Protein AF-A0A6P9ENZ4-F1 (afdb_monomer)

Organism: Juglans regia (NCBI:txid51240)

Foldseek 3Di:
DDDPDPDPPPPVVVVVCPVVPDPCPDPPDPVPPPPDPDDDPPPPDPDDPDPDDDDDDDDDDDDDDDDDDDDDDPPPPPVPPDPDVVNVVVVVVVVVLVVLQVLVCVLDVPDDSPDDSVVSVVSVVVVVVVVVVVVVVVVVVVVVVVVVVVVVVVVVVVVVVVVVVVVVVVVVVVVVVVVVVVVVPD

Sequence (186 aa):
MSSQGSGNSRWVVFDDYAFMEDIPVPSLLDPTAFASPTWPPHLSFPASTSLSVENGGSFLNSDCLKEIGSRKRVRYESCSISSSKACREKMRRDRLNDRFLELSSILDPGRHPKMDKAVILGDAVRMVSQLRGEAQKLKESKENLLEKINELKEEKNELRDEKQRLKTEKEKIEVQAKALSSQSGG

Solvent-accessible surface area (backbone atoms only — not comparable to full-atom values): 12276 Å² total; per-residue (Å²): 134,84,82,82,76,80,74,74,74,76,63,61,68,70,68,69,56,74,77,69,80,77,72,83,72,76,84,80,77,67,87,76,82,77,82,65,98,66,82,70,94,66,85,65,74,78,75,81,81,72,82,80,78,89,74,93,71,92,76,79,89,71,87,81,76,84,85,88,85,86,91,86,76,82,77,78,73,75,83,79,83,70,86,43,74,64,58,55,50,49,55,54,51,51,58,52,50,52,50,53,52,54,50,42,47,70,76,38,81,87,61,70,100,78,67,54,69,69,55,51,52,51,51,50,53,51,51,54,52,49,52,52,51,51,53,51,52,52,50,53,52,52,52,53,51,52,51,52,52,49,53,52,52,50,53,53,48,53,51,51,54,50,52,53,51,53,49,54,51,50,54,54,51,52,53,51,51,54,54,54,60,66,68,74,74,118

Secondary structure (DSSP, 8-state):
--------TTSGGGTGGGGGS---------TTSS------TT---PPP----------------------S-------TTS---HHHHHHHHHHHHHHHHHHHHHHH-TTS-S---HHHHHHHHHHHHHHHHHHHHHHHHHHHHHHHHHHHHHHHHHHHHHHHHHHHHHHHHHHHHHHHHHHHS--

pLDDT: mean 71.22, std 25.41, range [32.81, 98.75]

Mean predicted aligned error: 18.92 Å

InterPro domains:
  IPR011598 Myc-type, basic helix-loop-helix (bHLH) domain [PS50888] (80-131)
  IPR011598 Myc-type, basic helix-loop-helix (bHLH) domain [SM00353] (86-137)
  IPR036638 Helix-loop-helix DNA-binding domain superfamily [G3DSA:4.10.280.10] (83-160)
  IPR036638 Helix-loop-helix DNA-binding domain superfamily [SSF47459] (86-158)
  IPR044818 Transcription factor ILR3-like [PTHR46133] (7-182)
  IPR057075 Iron-related transcription factor 3, bHLH domain [PF23177] (82-170)

Radius of gyration: 40.03 Å; Cα contacts (8 Å, |Δi|>4): 19; chains: 1; bounding box: 94×45×121 Å

Structure (mmCIF, N/CA/C/O backbone):
data_AF-A0A6P9ENZ4-F1
#
_entry.id   AF-A0A6P9ENZ4-F1
#
loop_
_atom_site.group_PDB
_atom_site.id
_atom_site.type_symbol
_atom_site.label_atom_id
_atom_site.label_alt_id
_atom_site.label_comp_id
_atom_site.label_asym_id
_atom_site.label_entity_id
_atom_site.label_seq_id
_atom_site.pdbx_PDB_ins_code
_atom_site.Cartn_x
_atom_site.Cartn_y
_atom_site.Cartn_z
_atom_site.occupancy
_atom_site.B_iso_or_equiv
_atom_site.auth_seq_id
_atom_site.auth_comp_id
_atom_site.auth_asym_id
_atom_site.auth_atom_id
_atom_site.pdbx_PDB_model_num
ATOM 1 N N . MET A 1 1 ? -46.993 -20.232 42.731 1.00 35.97 1 MET A N 1
ATOM 2 C CA . MET A 1 1 ? -46.734 -20.796 41.387 1.00 35.97 1 MET A CA 1
ATOM 3 C C . MET A 1 1 ? -45.746 -19.881 40.686 1.00 35.97 1 MET A C 1
ATOM 5 O O . MET A 1 1 ? -45.799 -18.679 40.891 1.00 35.97 1 MET A O 1
ATOM 9 N N . SER A 1 2 ? -44.777 -20.490 40.019 1.00 35.09 2 SER A N 1
ATOM 10 C CA . SER A 1 2 ? -43.412 -20.017 39.779 1.00 35.09 2 SER A CA 1
ATOM 11 C C . SER A 1 2 ? -43.268 -18.749 38.925 1.00 35.09 2 SER A C 1
ATOM 13 O O . SER A 1 2 ? -43.823 -18.674 37.833 1.00 35.09 2 SER A O 1
ATOM 15 N N . SER A 1 3 ? -42.423 -17.812 39.373 1.00 42.81 3 SER A N 1
ATOM 16 C CA . SER A 1 3 ? -41.820 -16.781 38.517 1.00 42.81 3 SER A CA 1
ATOM 17 C C . SER A 1 3 ? -40.708 -17.412 37.682 1.00 42.81 3 SER A C 1
ATOM 19 O O . SER A 1 3 ? -39.669 -17.791 38.220 1.00 42.81 3 SER A O 1
ATOM 21 N N . GLN A 1 4 ? -40.906 -17.520 36.368 1.00 39.44 4 GLN A N 1
ATOM 22 C CA . GLN A 1 4 ? -39.800 -17.758 35.443 1.00 39.44 4 GLN A CA 1
ATOM 23 C C . GLN A 1 4 ? -39.012 -16.457 35.281 1.00 39.44 4 GLN A C 1
ATOM 25 O O . GLN A 1 4 ? -39.419 -15.542 34.568 1.00 39.44 4 GLN A O 1
ATOM 30 N N . GLY A 1 5 ? -37.870 -16.380 35.960 1.00 39.25 5 GLY A N 1
ATOM 31 C CA . GLY A 1 5 ? -36.817 -15.441 35.606 1.00 39.25 5 GLY A CA 1
ATOM 32 C C . GLY A 1 5 ? -36.223 -15.867 34.269 1.00 39.25 5 GLY A C 1
ATOM 33 O O . GLY A 1 5 ? -35.509 -16.864 34.198 1.00 39.25 5 GLY A O 1
ATOM 34 N N . SER A 1 6 ? -36.538 -15.123 33.210 1.00 38.94 6 SER A N 1
ATOM 35 C CA . SER A 1 6 ? -35.855 -15.212 31.920 1.00 38.94 6 SER A CA 1
ATOM 36 C C . SER A 1 6 ? -34.389 -14.821 32.121 1.00 38.94 6 SER A C 1
ATOM 38 O O . SER A 1 6 ? -34.029 -13.644 32.063 1.00 38.94 6 SER A O 1
ATOM 40 N N . GLY A 1 7 ? -33.548 -15.813 32.415 1.00 45.75 7 GLY A N 1
ATOM 41 C CA . GLY A 1 7 ? -32.101 -15.674 32.480 1.00 45.75 7 GLY A CA 1
ATOM 42 C C . GLY A 1 7 ? -31.578 -15.187 31.135 1.00 45.75 7 GLY A C 1
ATOM 43 O O . GLY A 1 7 ? -31.736 -15.845 30.111 1.00 45.75 7 GLY A O 1
ATOM 44 N N . ASN A 1 8 ? -30.994 -13.996 31.145 1.00 42.53 8 ASN A N 1
ATOM 45 C CA . ASN A 1 8 ? -30.453 -13.326 29.978 1.00 42.53 8 ASN A CA 1
ATOM 46 C C . ASN A 1 8 ? -29.200 -14.091 29.497 1.00 42.53 8 ASN A C 1
ATOM 48 O O . ASN A 1 8 ? -28.089 -13.843 29.964 1.00 42.53 8 ASN A O 1
ATOM 52 N N . SER A 1 9 ? -29.390 -15.042 28.578 1.00 51.84 9 SER A N 1
ATOM 53 C CA . SER A 1 9 ? -28.371 -15.951 28.017 1.00 51.84 9 SER A CA 1
ATOM 54 C C . SER A 1 9 ? -27.279 -15.259 27.189 1.00 51.84 9 SER A C 1
ATOM 56 O O . SER A 1 9 ? -26.361 -15.907 26.697 1.00 51.84 9 SER A O 1
ATOM 58 N N . ARG A 1 10 ? -27.338 -13.931 27.054 1.00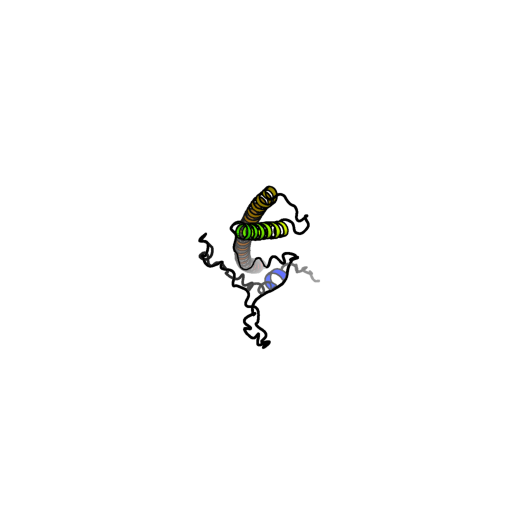 46.56 10 ARG A N 1
ATOM 59 C CA . ARG A 1 10 ? -26.369 -13.130 26.299 1.00 46.56 10 ARG A CA 1
ATOM 60 C C . ARG A 1 10 ? -25.033 -12.932 27.027 1.00 46.56 10 ARG A C 1
ATOM 62 O O . ARG A 1 10 ? -24.028 -12.688 26.372 1.00 46.56 10 ARG A O 1
ATOM 69 N N . TRP A 1 11 ? -25.003 -13.053 28.355 1.00 51.03 11 TRP A N 1
ATOM 70 C CA . TRP A 1 11 ? -23.806 -12.749 29.155 1.00 51.03 11 TRP A CA 1
ATOM 71 C C . TRP A 1 11 ? -22.841 -13.923 29.331 1.00 51.03 11 TRP A C 1
ATOM 73 O O . TRP A 1 11 ? -21.684 -13.700 29.668 1.00 51.03 11 TRP A O 1
ATOM 83 N N . VAL A 1 12 ? -23.288 -15.155 29.076 1.00 51.09 12 VAL A N 1
ATOM 84 C CA . VAL A 1 12 ? -22.457 -16.363 29.244 1.00 51.09 12 VAL A CA 1
ATOM 85 C C . VAL A 1 12 ? -21.376 -16.460 28.159 1.00 51.09 12 VAL A C 1
ATOM 87 O O . VAL A 1 12 ? -20.295 -16.977 28.397 1.00 51.09 12 VAL A O 1
ATOM 90 N N . VAL A 1 13 ? -21.617 -15.845 26.998 1.00 54.03 13 VAL A N 1
ATOM 91 C CA . VAL A 1 13 ? -20.685 -15.835 25.858 1.00 54.03 13 VAL A CA 1
ATOM 92 C C . VAL A 1 13 ? -19.406 -15.029 26.145 1.00 54.03 13 VAL A C 1
ATOM 94 O O . VAL A 1 13 ? -18.392 -15.229 25.484 1.00 54.03 13 VAL A O 1
ATOM 97 N N . PHE A 1 14 ? -19.422 -14.129 27.137 1.00 48.44 14 PHE A N 1
ATOM 98 C CA . PHE A 1 14 ? -18.262 -13.291 27.468 1.00 48.44 14 PHE A CA 1
ATOM 99 C C . PHE A 1 14 ? -17.253 -13.961 28.413 1.00 48.44 14 PHE A C 1
ATOM 101 O O . PHE A 1 14 ? -16.097 -13.538 28.453 1.00 48.44 14 PHE A O 1
ATOM 108 N N . ASP A 1 15 ? -17.666 -14.985 29.167 1.00 50.09 15 ASP A N 1
ATOM 109 C CA . ASP A 1 15 ? -16.772 -15.708 30.082 1.00 50.09 15 ASP A CA 1
ATOM 110 C C . ASP A 1 15 ? -16.100 -16.925 29.414 1.00 50.09 15 ASP A C 1
ATOM 112 O O . ASP A 1 15 ? -15.011 -17.315 29.829 1.00 50.09 15 ASP A O 1
ATOM 116 N N . ASP A 1 16 ? -16.648 -17.436 28.304 1.00 42.97 16 ASP A N 1
ATOM 117 C CA . ASP A 1 16 ? -16.065 -18.561 27.551 1.00 42.97 16 ASP A CA 1
ATOM 118 C C . ASP A 1 16 ? -14.904 -18.157 26.611 1.00 42.97 16 ASP A C 1
ATOM 120 O O . ASP A 1 16 ? -14.240 -19.009 26.022 1.00 42.97 16 ASP A O 1
ATOM 124 N N . TYR A 1 17 ? -14.589 -16.860 26.497 1.00 50.19 17 TYR A N 1
ATOM 125 C CA . TYR A 1 17 ? -13.466 -16.360 25.684 1.00 50.19 17 TYR A CA 1
ATOM 126 C C . TYR A 1 17 ? -12.100 -16.399 26.398 1.00 50.19 17 TYR A C 1
ATOM 128 O O . TYR A 1 17 ? -11.130 -15.824 25.906 1.00 50.19 17 TYR A O 1
ATOM 136 N N . ALA A 1 18 ? -11.988 -17.114 27.522 1.00 53.25 18 ALA A N 1
ATOM 137 C CA . ALA A 1 18 ? -10.709 -17.407 28.180 1.00 53.25 18 ALA A CA 1
ATOM 138 C C . ALA A 1 18 ? -9.754 -18.257 27.310 1.00 53.25 18 ALA A C 1
ATOM 140 O O . ALA A 1 18 ? -8.572 -18.371 27.613 1.00 53.25 18 ALA A O 1
ATOM 141 N N . PHE A 1 19 ? -10.248 -18.841 26.212 1.00 47.16 19 PHE A N 1
ATOM 142 C CA . PHE A 1 19 ? -9.458 -19.645 25.274 1.00 47.16 19 PHE A CA 1
ATOM 143 C C . PHE A 1 19 ? -8.679 -18.818 24.229 1.00 47.16 19 PHE A C 1
ATOM 145 O O . PHE A 1 19 ? -7.801 -19.345 23.557 1.00 47.16 19 PHE A O 1
ATOM 152 N N . MET A 1 20 ? -8.963 -17.520 24.083 1.00 46.25 20 MET A N 1
ATOM 153 C CA . MET A 1 20 ? -8.309 -16.656 23.082 1.00 46.25 20 MET A CA 1
ATOM 154 C C . MET A 1 20 ? -7.214 -15.771 23.697 1.00 46.25 20 MET A C 1
ATOM 156 O O . MET A 1 20 ? -6.923 -14.690 23.190 1.00 46.25 20 MET A O 1
ATOM 160 N N . GLU A 1 21 ? -6.619 -16.216 24.806 1.00 51.91 21 GLU A N 1
ATOM 161 C CA . GLU A 1 21 ? -5.472 -15.554 25.445 1.00 51.91 21 GLU A CA 1
ATOM 162 C C . GLU A 1 21 ? -4.143 -15.824 24.701 1.00 51.91 21 GLU A C 1
ATOM 164 O O . GLU A 1 21 ? -3.185 -15.090 24.913 1.00 51.91 21 GLU A O 1
ATOM 169 N N . ASP A 1 22 ? -4.096 -16.759 23.741 1.00 48.97 22 ASP A N 1
ATOM 170 C CA . ASP A 1 22 ? -2.873 -17.114 23.000 1.00 48.97 22 ASP A CA 1
ATOM 171 C C . ASP A 1 22 ? -3.011 -16.932 21.478 1.00 48.97 22 ASP A C 1
ATOM 173 O O . ASP A 1 22 ? -2.920 -17.880 20.697 1.00 48.97 22 ASP A O 1
ATOM 177 N N . ILE A 1 23 ? -3.183 -15.691 21.013 1.00 40.09 23 ILE A N 1
ATOM 178 C CA . ILE A 1 23 ? -2.735 -15.350 19.654 1.00 40.09 23 ILE A CA 1
ATOM 179 C C . ILE A 1 23 ? -1.321 -14.787 19.796 1.00 40.09 23 ILE A C 1
ATOM 181 O O . ILE A 1 23 ? -1.180 -13.599 20.106 1.00 40.09 23 ILE A O 1
ATOM 185 N N . PRO A 1 24 ? -0.260 -15.590 19.581 1.00 41.06 24 PRO A N 1
ATOM 186 C CA . PRO A 1 24 ? 1.080 -15.047 19.498 1.00 41.06 24 PRO A CA 1
ATOM 187 C C . PRO A 1 24 ? 1.120 -14.175 18.246 1.00 41.06 24 PRO A C 1
ATOM 189 O O . PRO A 1 24 ? 1.192 -14.677 17.127 1.00 41.06 24 PRO A O 1
ATOM 192 N N . VAL A 1 25 ? 1.034 -12.857 18.419 1.00 46.03 25 VAL A N 1
ATOM 193 C CA . VAL A 1 25 ? 1.429 -11.911 17.377 1.00 46.03 25 VAL A CA 1
ATOM 194 C C . VAL A 1 25 ? 2.953 -11.986 17.350 1.00 46.03 25 VAL A C 1
ATOM 196 O O . VAL A 1 25 ? 3.575 -11.560 18.324 1.00 46.03 25 VAL A O 1
ATOM 199 N N . PRO A 1 26 ? 3.583 -12.569 16.312 1.00 39.59 26 PRO A N 1
ATOM 200 C CA . PRO A 1 26 ? 5.026 -12.724 16.306 1.00 39.59 26 PRO A CA 1
ATOM 201 C C . PRO A 1 26 ? 5.674 -11.346 16.415 1.00 39.59 26 PRO A C 1
ATOM 203 O O . PRO A 1 26 ? 5.443 -10.470 15.576 1.00 39.59 26 PRO A O 1
ATOM 206 N N . SER A 1 27 ? 6.483 -11.163 17.457 1.00 45.72 27 SER A N 1
ATOM 207 C CA . SER A 1 27 ? 7.415 -10.050 17.601 1.00 45.72 27 SER A CA 1
ATOM 208 C C . SER A 1 27 ? 8.414 -10.078 16.442 1.00 45.72 27 SER A C 1
ATOM 210 O O . SER A 1 27 ? 9.499 -10.630 16.559 1.00 45.72 27 SER A O 1
ATOM 212 N N . LEU A 1 28 ? 8.050 -9.487 15.303 1.00 42.50 28 LEU A N 1
ATOM 213 C CA . LEU A 1 28 ? 8.976 -9.165 14.208 1.00 42.50 28 LEU A CA 1
ATOM 214 C C . LEU A 1 28 ? 9.495 -7.722 14.313 1.00 42.50 28 LEU A C 1
ATOM 216 O O . LEU A 1 28 ? 9.858 -7.104 13.317 1.00 42.50 28 LEU A O 1
ATOM 220 N N . LEU A 1 29 ? 9.522 -7.177 15.529 1.00 49.12 29 LEU A N 1
ATOM 221 C CA . LEU A 1 29 ? 10.193 -5.924 15.840 1.00 49.12 29 LEU A CA 1
ATOM 222 C C . LEU A 1 29 ? 11.584 -6.247 16.396 1.00 49.12 29 LEU A C 1
ATOM 224 O O . LEU A 1 29 ? 11.779 -6.273 17.606 1.00 49.12 29 LEU A O 1
ATOM 228 N N . ASP A 1 30 ? 12.546 -6.474 15.502 1.00 39.19 30 ASP A N 1
ATOM 229 C CA . ASP A 1 30 ? 13.887 -5.934 15.728 1.00 39.19 30 ASP A CA 1
ATOM 230 C C . ASP A 1 30 ? 13.943 -4.572 15.006 1.00 39.19 30 ASP A C 1
ATOM 232 O O . ASP A 1 30 ? 13.968 -4.530 13.769 1.00 39.19 30 ASP A O 1
ATOM 236 N N . PRO A 1 31 ? 13.908 -3.442 15.735 1.00 44.31 31 PRO A N 1
ATOM 237 C CA . PRO A 1 31 ? 13.952 -2.098 15.156 1.00 44.31 31 PRO A CA 1
ATOM 238 C C . PRO A 1 31 ? 15.277 -1.760 14.453 1.00 44.31 31 PRO A C 1
ATOM 240 O O . PRO A 1 31 ? 15.391 -0.693 13.850 1.00 44.31 31 PRO A O 1
ATOM 243 N N . THR A 1 32 ? 16.278 -2.643 14.503 1.00 45.22 32 THR A N 1
ATOM 244 C CA . THR A 1 32 ? 17.637 -2.358 14.022 1.00 45.22 32 THR A CA 1
ATOM 245 C C . THR A 1 32 ? 17.883 -2.772 12.563 1.00 45.22 32 THR A C 1
ATOM 247 O O . THR A 1 32 ? 18.894 -2.391 11.978 1.00 45.22 32 THR A O 1
ATOM 250 N N . ALA A 1 33 ? 16.957 -3.495 11.921 1.00 43.81 33 ALA A N 1
ATOM 251 C CA . ALA A 1 33 ? 17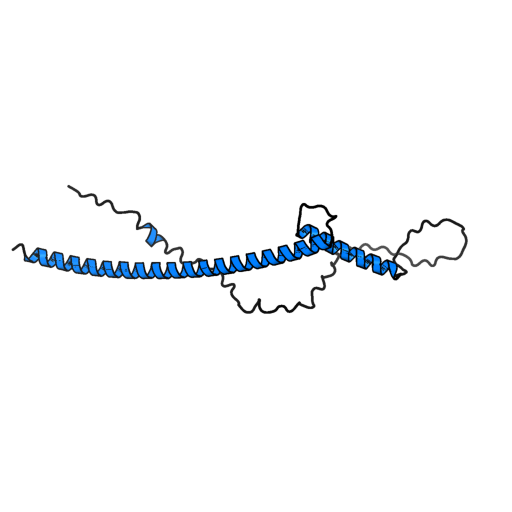.193 -4.083 10.595 1.00 43.81 33 ALA A CA 1
ATOM 252 C C . ALA A 1 33 ? 16.902 -3.164 9.386 1.00 43.81 33 ALA A C 1
ATOM 254 O O . ALA A 1 33 ? 17.272 -3.509 8.265 1.00 43.81 33 ALA A O 1
ATOM 255 N N . PHE A 1 34 ? 16.257 -2.004 9.570 1.00 47.75 34 PHE A N 1
ATOM 256 C CA . PHE A 1 34 ? 15.830 -1.144 8.446 1.00 47.75 34 PHE A CA 1
ATOM 257 C C . PHE A 1 34 ? 16.493 0.236 8.378 1.00 47.75 34 PHE A C 1
ATOM 259 O O . PHE A 1 34 ? 16.266 0.986 7.427 1.00 47.75 34 PHE A O 1
ATOM 266 N N . ALA A 1 35 ? 17.365 0.569 9.327 1.00 45.50 35 ALA A N 1
ATOM 267 C CA . ALA A 1 35 ? 18.112 1.821 9.309 1.00 45.50 35 ALA A CA 1
ATOM 268 C C . ALA A 1 35 ? 19.467 1.652 8.602 1.00 45.50 35 ALA A C 1
ATOM 270 O O . ALA A 1 35 ? 20.516 1.711 9.234 1.00 45.50 35 ALA A O 1
ATOM 271 N N . SER A 1 36 ? 19.459 1.436 7.282 1.00 40.62 36 SER A N 1
ATOM 272 C CA . SER A 1 36 ? 20.625 1.695 6.418 1.00 40.62 36 SER A CA 1
ATOM 273 C C . SER A 1 36 ? 20.236 1.742 4.937 1.00 40.62 36 SER A C 1
ATOM 275 O O . SER A 1 36 ? 20.013 0.696 4.330 1.00 40.62 36 SER A O 1
ATOM 277 N N . PRO A 1 37 ? 20.237 2.918 4.287 1.00 49.59 37 PRO A N 1
ATOM 278 C CA . PRO A 1 37 ? 20.317 3.005 2.837 1.00 49.59 37 PRO A CA 1
ATOM 279 C C . PRO A 1 37 ? 21.786 2.883 2.400 1.00 49.59 37 PRO A C 1
ATOM 281 O O . PRO A 1 37 ? 22.331 3.779 1.762 1.00 49.59 37 PRO A O 1
ATOM 284 N N . THR A 1 38 ? 22.444 1.774 2.743 1.00 47.69 38 THR A N 1
ATOM 285 C CA . THR A 1 38 ? 23.767 1.448 2.197 1.00 47.69 38 THR A CA 1
ATOM 286 C C . THR A 1 38 ? 23.559 0.374 1.151 1.00 47.69 38 THR A C 1
ATOM 288 O O . THR A 1 38 ? 23.223 -0.764 1.469 1.00 47.69 38 THR A O 1
ATOM 291 N N . TRP A 1 39 ? 23.701 0.750 -0.117 1.00 43.91 39 TRP A N 1
ATOM 292 C CA . TRP A 1 39 ? 23.628 -0.199 -1.221 1.00 43.91 39 TRP A CA 1
ATOM 293 C C . TRP A 1 39 ? 24.702 -1.279 -1.014 1.00 43.91 39 TRP A C 1
ATOM 295 O O . TRP A 1 39 ? 25.882 -0.933 -0.911 1.00 43.91 39 TRP A O 1
ATOM 305 N N . PRO A 1 40 ? 24.342 -2.572 -0.935 1.00 41.78 40 PRO A N 1
ATOM 306 C CA . PRO A 1 40 ? 25.336 -3.620 -0.787 1.00 41.78 40 PRO A CA 1
ATOM 307 C C . PRO A 1 40 ? 26.168 -3.723 -2.077 1.00 41.78 40 PRO A C 1
ATOM 309 O O . PRO A 1 40 ? 25.590 -3.830 -3.162 1.00 41.78 40 PRO A O 1
ATOM 312 N N . PRO A 1 41 ? 27.510 -3.777 -2.012 1.00 41.44 41 PRO A N 1
ATOM 313 C CA . PRO A 1 41 ? 28.353 -3.941 -3.198 1.00 41.44 41 PRO A CA 1
ATOM 314 C C . PRO A 1 41 ? 28.315 -5.366 -3.793 1.00 41.44 41 PRO A C 1
ATOM 316 O O . PRO A 1 41 ? 29.171 -5.704 -4.603 1.00 41.44 41 PRO A O 1
ATOM 319 N N . HIS A 1 42 ? 27.340 -6.215 -3.432 1.00 51.06 42 HIS A N 1
ATOM 320 C CA . HIS A 1 42 ? 27.310 -7.629 -3.830 1.00 51.06 42 HIS A CA 1
ATOM 321 C C . HIS A 1 42 ? 26.123 -8.058 -4.706 1.00 51.06 42 HIS A C 1
ATOM 323 O O . HIS A 1 42 ? 25.966 -9.251 -4.940 1.00 51.06 42 HIS A O 1
ATOM 329 N N . LEU A 1 43 ? 25.359 -7.143 -5.318 1.00 40.28 43 LEU A N 1
ATOM 330 C CA . LEU A 1 43 ? 24.479 -7.511 -6.448 1.00 40.28 43 LEU A CA 1
ATOM 331 C C . LEU A 1 43 ? 25.277 -7.862 -7.730 1.00 40.28 43 LEU A C 1
ATOM 333 O O . LEU A 1 43 ? 24.894 -7.504 -8.844 1.00 40.28 43 LEU A O 1
ATOM 337 N N . SER A 1 44 ? 26.384 -8.599 -7.594 1.00 42.00 44 SER A N 1
ATOM 338 C CA . SER A 1 44 ? 26.805 -9.518 -8.644 1.00 42.00 44 SER A CA 1
ATOM 339 C C . SER A 1 44 ? 25.801 -10.658 -8.650 1.00 42.00 44 SER A C 1
ATOM 341 O O . SER A 1 44 ? 25.824 -11.533 -7.789 1.00 42.00 44 SER A O 1
ATOM 343 N N . PHE A 1 45 ? 24.894 -10.616 -9.620 1.00 42.28 45 PHE A N 1
ATOM 344 C CA . PHE A 1 45 ? 24.085 -11.764 -10.001 1.00 42.28 45 PHE A CA 1
ATOM 345 C C . PHE A 1 45 ? 24.992 -13.005 -10.088 1.00 42.28 45 PHE A C 1
ATOM 347 O O . PHE A 1 45 ? 26.016 -12.932 -10.778 1.00 42.28 45 PHE A O 1
ATOM 354 N N . PRO A 1 46 ? 24.669 -14.128 -9.418 1.00 40.91 46 PRO A N 1
ATOM 355 C CA . PRO A 1 46 ? 25.401 -15.360 -9.649 1.00 40.91 46 PRO A CA 1
ATOM 356 C C . PRO A 1 46 ? 25.217 -15.724 -11.122 1.00 40.91 46 PRO A C 1
ATOM 358 O O . PRO A 1 46 ? 24.091 -15.853 -11.608 1.00 40.91 46 PRO A O 1
ATOM 361 N N . ALA A 1 47 ? 26.330 -15.834 -11.850 1.00 42.25 47 ALA A N 1
ATOM 362 C CA . ALA A 1 47 ? 26.328 -16.455 -13.162 1.00 42.25 47 ALA A CA 1
ATOM 363 C C . ALA A 1 47 ? 25.678 -17.831 -13.004 1.00 42.25 47 ALA A C 1
ATOM 365 O O . ALA A 1 47 ? 26.097 -18.614 -12.151 1.00 42.25 47 ALA A O 1
ATOM 366 N N . SER A 1 48 ? 24.620 -18.089 -13.771 1.00 39.25 48 SER A N 1
ATOM 367 C CA . SER A 1 48 ? 23.928 -19.369 -13.760 1.00 39.25 48 SER A CA 1
ATOM 368 C C . SER A 1 48 ? 24.945 -20.491 -13.935 1.00 39.25 48 SER A C 1
ATOM 370 O O . SER A 1 48 ? 25.598 -20.592 -14.973 1.00 39.25 48 SER A O 1
ATOM 372 N N . THR A 1 49 ? 25.069 -21.337 -12.917 1.00 38.44 49 THR A N 1
ATOM 373 C CA . THR A 1 49 ? 25.740 -22.625 -13.022 1.00 38.44 49 THR A CA 1
ATOM 374 C C . THR A 1 49 ? 24.890 -23.483 -13.951 1.00 38.44 49 THR A C 1
ATOM 376 O O . THR A 1 49 ? 23.913 -24.098 -13.528 1.00 38.44 49 THR A O 1
ATOM 379 N N . SER A 1 50 ? 25.199 -23.481 -15.247 1.00 41.91 50 SER A N 1
ATOM 380 C CA . SER A 1 50 ? 24.648 -24.481 -16.153 1.00 41.91 50 SER A CA 1
ATOM 381 C C . SER A 1 50 ? 25.287 -25.819 -15.804 1.00 41.91 50 SER A C 1
ATOM 383 O O . SER A 1 50 ? 26.503 -25.977 -15.917 1.00 41.91 50 SER A O 1
ATOM 385 N N . LEU A 1 51 ? 24.456 -26.757 -15.360 1.00 32.88 51 LEU A N 1
ATOM 386 C CA . LEU A 1 51 ? 24.786 -28.160 -15.166 1.00 32.88 51 LEU A CA 1
ATOM 387 C C . LEU A 1 51 ? 25.464 -28.687 -16.444 1.00 32.88 51 LEU A C 1
ATOM 389 O O . LEU A 1 51 ? 24.830 -28.811 -17.491 1.00 32.88 51 LEU A O 1
ATOM 393 N N . SER A 1 52 ? 26.771 -28.926 -16.370 1.00 39.56 52 SER A N 1
ATOM 394 C CA . SER A 1 52 ? 27.546 -29.524 -17.451 1.00 39.56 52 SER A CA 1
ATOM 395 C C . SER A 1 52 ? 27.248 -31.019 -17.468 1.00 39.56 52 SER A C 1
ATOM 397 O O . SER A 1 52 ? 27.793 -31.770 -16.665 1.00 39.56 52 SER A O 1
ATOM 399 N N . VAL A 1 53 ? 26.357 -31.442 -18.366 1.00 45.16 53 VAL A N 1
ATOM 400 C CA . VAL A 1 53 ? 26.289 -32.838 -18.806 1.00 45.16 53 VAL A CA 1
ATOM 401 C C . VAL A 1 53 ? 27.539 -33.116 -19.629 1.00 45.16 53 VAL A C 1
ATOM 403 O O . VAL A 1 53 ? 27.827 -32.438 -20.615 1.00 45.16 53 VAL A O 1
ATOM 406 N N . GLU A 1 54 ? 28.290 -34.110 -19.183 1.00 47.03 54 GLU A N 1
ATOM 407 C CA . GLU A 1 54 ? 29.482 -34.611 -19.842 1.00 47.03 54 GLU A CA 1
ATOM 408 C C . GLU A 1 54 ? 29.079 -35.275 -21.160 1.00 47.03 54 GLU A C 1
ATOM 410 O O . GLU A 1 54 ? 28.407 -36.304 -21.174 1.00 47.03 54 GLU A O 1
ATOM 415 N N . ASN A 1 55 ? 29.481 -34.685 -22.284 1.00 41.06 55 ASN A N 1
ATOM 416 C CA . ASN A 1 55 ? 29.460 -35.371 -23.566 1.00 41.06 55 ASN A CA 1
ATOM 417 C C . ASN A 1 55 ? 30.825 -35.200 -24.231 1.00 41.06 55 ASN A C 1
ATOM 419 O O . ASN A 1 55 ? 31.130 -34.164 -24.823 1.00 41.06 55 ASN A O 1
ATOM 423 N N . GLY A 1 56 ? 31.654 -36.232 -24.073 1.00 48.28 56 GLY A N 1
ATOM 424 C CA . GLY A 1 56 ? 32.969 -36.337 -24.682 1.00 48.28 56 GLY A CA 1
ATOM 425 C C . GLY A 1 56 ? 32.885 -36.258 -26.204 1.00 48.28 56 GLY A C 1
ATOM 426 O O . GLY A 1 56 ? 32.163 -37.011 -26.850 1.00 48.28 56 GLY A O 1
ATOM 427 N N . GLY A 1 57 ? 33.659 -35.341 -26.771 1.00 34.91 57 GLY A N 1
ATOM 428 C CA . GLY A 1 57 ? 33.827 -35.181 -28.206 1.00 34.91 57 GLY A CA 1
ATOM 429 C C . GLY A 1 57 ? 35.172 -34.530 -28.473 1.00 34.91 57 GLY A C 1
ATOM 430 O O . GLY A 1 57 ? 35.277 -33.311 -28.520 1.00 34.91 57 GLY A O 1
ATOM 431 N N . SER A 1 58 ? 36.204 -35.364 -28.593 1.00 48.38 58 SER A N 1
ATOM 432 C CA . SER A 1 58 ? 37.523 -34.999 -29.113 1.00 48.38 58 SER A CA 1
ATOM 433 C C . SER A 1 58 ? 37.368 -34.207 -30.416 1.00 48.38 58 SER A C 1
ATOM 435 O O . SER A 1 58 ? 36.892 -34.754 -31.410 1.00 48.38 58 SER A O 1
ATOM 437 N N . PHE A 1 59 ? 37.763 -32.932 -30.421 1.00 35.47 59 PHE A N 1
ATOM 438 C CA . PHE A 1 59 ? 37.939 -32.176 -31.658 1.00 35.47 59 PHE A CA 1
ATOM 439 C C . PHE A 1 59 ? 39.424 -31.901 -31.853 1.00 35.47 59 PHE A C 1
ATOM 441 O O . PHE A 1 59 ? 40.019 -31.002 -31.262 1.00 35.47 59 PHE A O 1
ATOM 448 N N . LEU A 1 60 ? 39.999 -32.790 -32.658 1.00 42.50 60 LEU A N 1
ATOM 449 C CA . LEU A 1 60 ? 41.345 -32.766 -33.197 1.00 42.50 60 LEU A CA 1
ATOM 450 C C . LEU A 1 60 ? 41.713 -31.352 -33.667 1.00 42.50 60 LEU A C 1
ATOM 452 O O . LEU A 1 60 ? 41.040 -30.767 -34.516 1.00 42.50 60 LEU A O 1
ATOM 456 N N . ASN A 1 61 ? 42.818 -30.836 -33.139 1.00 42.94 61 ASN A N 1
ATOM 457 C CA . ASN A 1 61 ? 43.516 -29.698 -33.712 1.00 42.94 61 ASN A CA 1
ATOM 458 C C . ASN A 1 61 ? 44.066 -30.152 -35.075 1.00 42.94 61 ASN A C 1
ATOM 460 O O . ASN A 1 61 ? 44.943 -31.013 -35.127 1.00 42.94 61 ASN A O 1
ATOM 464 N N . SER A 1 62 ? 43.490 -29.659 -36.171 1.00 39.06 62 SER A N 1
ATOM 465 C CA . SER A 1 62 ? 43.975 -29.939 -37.521 1.00 39.06 62 SER A CA 1
ATOM 466 C C . SER A 1 62 ? 44.375 -28.626 -38.173 1.00 39.06 62 SER A C 1
ATOM 468 O O . SER A 1 62 ? 43.534 -27.811 -38.556 1.00 39.06 62 SER A O 1
ATOM 470 N N . ASP A 1 63 ? 45.689 -28.439 -38.259 1.00 42.69 63 ASP A N 1
ATOM 471 C CA . ASP A 1 63 ? 46.341 -27.402 -39.041 1.00 42.69 63 ASP A CA 1
ATOM 472 C C . ASP A 1 63 ? 45.866 -27.486 -40.498 1.00 42.69 63 ASP A C 1
ATOM 474 O O . ASP A 1 63 ? 46.150 -28.449 -41.215 1.00 42.69 63 ASP A O 1
ATOM 478 N N . CYS A 1 64 ? 45.109 -26.480 -40.944 1.00 34.50 64 CYS A N 1
ATOM 479 C CA . CYS A 1 64 ? 44.633 -26.423 -42.320 1.00 34.50 64 CYS A CA 1
ATOM 480 C C . CYS A 1 64 ? 45.726 -25.852 -43.228 1.00 34.50 64 CYS A C 1
ATOM 482 O O . CYS A 1 64 ? 46.085 -24.673 -43.175 1.00 34.50 64 CYS A O 1
ATOM 484 N N . LEU A 1 65 ? 46.243 -26.761 -44.049 1.00 37.88 65 LEU A N 1
ATOM 485 C CA . LEU A 1 65 ? 47.182 -26.569 -45.138 1.00 37.88 65 LEU A CA 1
ATOM 486 C C . LEU A 1 65 ? 46.684 -25.528 -46.164 1.00 37.88 65 LEU A C 1
ATOM 488 O O . LEU A 1 65 ? 45.493 -25.349 -46.397 1.00 37.88 65 LEU A O 1
ATOM 492 N N . LYS A 1 66 ? 47.657 -24.867 -46.790 1.00 42.81 66 LYS A N 1
ATOM 493 C CA . LYS A 1 66 ? 47.551 -23.824 -47.818 1.00 42.81 66 LYS A CA 1
ATOM 494 C C . LYS A 1 66 ? 46.541 -24.069 -48.962 1.00 42.81 66 LYS A C 1
ATOM 496 O O . LYS A 1 66 ? 46.500 -25.146 -49.541 1.00 42.81 66 LYS A O 1
ATOM 501 N N . GLU A 1 67 ? 46.006 -22.923 -49.405 1.00 39.81 67 GLU A N 1
ATOM 502 C CA . GLU A 1 67 ? 45.827 -22.454 -50.798 1.00 39.81 67 GLU A CA 1
ATOM 503 C C . GLU A 1 67 ? 44.631 -22.899 -51.670 1.00 39.81 67 GLU A C 1
ATOM 505 O O . GLU A 1 67 ? 44.191 -24.041 -51.669 1.00 39.81 67 GLU A O 1
ATOM 510 N N . ILE A 1 68 ? 44.230 -21.926 -52.510 1.00 36.00 68 ILE A N 1
ATOM 511 C CA . ILE A 1 68 ? 43.315 -21.938 -53.668 1.00 36.00 68 ILE A CA 1
ATOM 512 C C . ILE A 1 68 ? 41.807 -21.752 -53.396 1.00 36.00 68 ILE A C 1
ATOM 514 O O . ILE A 1 68 ? 41.124 -22.618 -52.859 1.00 36.00 68 ILE A O 1
ATOM 518 N N . GLY A 1 69 ? 41.240 -20.657 -53.935 1.00 32.81 69 GLY A N 1
ATOM 519 C CA . GLY A 1 69 ? 39.837 -20.657 -54.386 1.00 32.81 69 GLY A CA 1
ATOM 520 C C . GLY A 1 69 ? 39.054 -19.345 -54.260 1.00 32.81 69 GLY A C 1
ATOM 521 O O . GLY A 1 69 ? 38.617 -18.947 -53.186 1.00 32.81 69 GLY A O 1
ATOM 522 N N . SER A 1 70 ? 38.810 -18.704 -55.399 1.00 43.50 70 SER A N 1
ATOM 523 C CA . SER A 1 70 ? 38.052 -17.462 -55.601 1.00 43.50 70 SER A CA 1
ATOM 524 C C . SER A 1 70 ? 36.573 -17.457 -55.147 1.00 43.50 70 SER A C 1
ATOM 526 O O . SER A 1 70 ? 35.831 -18.400 -55.376 1.00 43.50 70 SER A O 1
ATOM 528 N N . ARG A 1 71 ? 36.139 -16.275 -54.665 1.00 48.38 71 ARG A N 1
ATOM 529 C CA . ARG A 1 71 ? 34.797 -15.633 -54.760 1.00 48.38 71 ARG A CA 1
ATOM 530 C C . ARG A 1 71 ? 33.536 -16.403 -54.313 1.00 48.38 71 ARG A C 1
ATOM 532 O O . ARG A 1 71 ? 32.850 -17.011 -55.122 1.00 48.38 71 ARG A O 1
ATOM 539 N N . LYS A 1 72 ? 33.119 -16.126 -53.071 1.00 47.91 72 LYS A N 1
ATOM 540 C CA . LYS A 1 72 ? 31.778 -15.676 -52.598 1.00 47.91 72 LYS A CA 1
ATOM 541 C C . LYS A 1 72 ? 31.675 -16.080 -51.129 1.00 47.91 72 LYS A C 1
ATOM 543 O O . LYS A 1 72 ? 31.465 -17.247 -50.828 1.00 47.91 72 LYS A O 1
ATOM 548 N N . ARG A 1 73 ? 31.811 -15.131 -50.202 1.00 45.75 73 ARG A N 1
ATOM 549 C CA . ARG A 1 73 ? 31.487 -15.384 -48.794 1.00 45.75 73 ARG A CA 1
ATOM 550 C C . ARG A 1 73 ? 30.358 -14.458 -48.374 1.00 45.75 73 ARG A C 1
ATOM 552 O O . ARG A 1 73 ? 30.564 -13.271 -48.139 1.00 45.75 73 ARG A O 1
ATOM 559 N N . VAL A 1 74 ? 29.161 -15.043 -48.306 1.00 48.41 74 VAL A N 1
ATOM 560 C CA . VAL A 1 74 ? 28.157 -14.692 -47.301 1.00 48.41 74 VAL A CA 1
ATOM 561 C C . VAL A 1 74 ? 28.921 -14.552 -45.988 1.00 48.41 74 VAL A C 1
ATOM 563 O O . VAL A 1 74 ? 29.516 -15.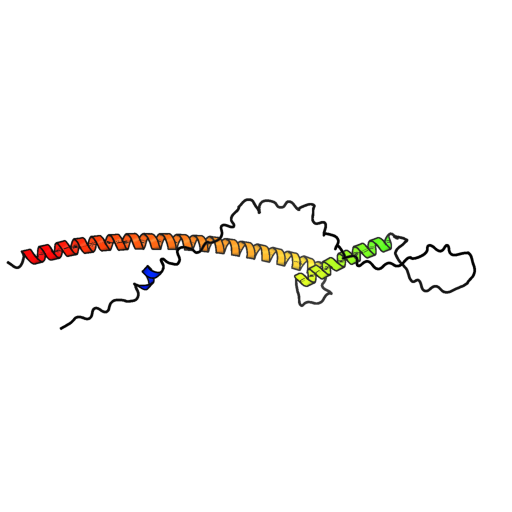520 -45.510 1.00 48.41 74 VAL A O 1
ATOM 566 N N . ARG A 1 75 ? 29.000 -13.329 -45.459 1.00 45.94 75 ARG A N 1
ATOM 567 C CA . ARG A 1 75 ? 29.492 -13.101 -44.103 1.00 45.94 75 ARG A CA 1
ATOM 568 C C . ARG A 1 75 ? 28.493 -13.763 -43.158 1.00 45.94 75 ARG A C 1
ATOM 570 O O . ARG A 1 75 ? 27.516 -13.143 -42.754 1.00 45.94 75 ARG A O 1
ATOM 577 N N . TYR A 1 76 ? 28.752 -15.010 -42.784 1.00 47.88 76 TYR A N 1
ATOM 578 C CA . TYR A 1 76 ? 28.494 -15.402 -41.408 1.00 47.88 76 TYR A CA 1
ATOM 579 C C . TYR A 1 76 ? 29.477 -14.587 -40.577 1.00 47.88 76 TYR A C 1
ATOM 581 O O . TYR A 1 76 ? 30.626 -14.981 -40.384 1.00 47.88 76 TYR A O 1
ATOM 589 N N . GLU A 1 77 ? 29.057 -13.383 -40.189 1.00 45.66 77 GLU A N 1
ATOM 590 C CA . GLU A 1 77 ? 29.796 -12.564 -39.241 1.00 45.66 77 GLU A CA 1
ATOM 591 C C . GLU A 1 77 ? 29.682 -13.266 -37.883 1.00 45.66 77 GLU A C 1
ATOM 593 O O . GLU A 1 77 ? 28.838 -12.951 -37.046 1.00 45.66 77 GLU A O 1
ATOM 598 N N . SER A 1 78 ? 30.518 -14.285 -37.691 1.00 53.06 78 SER A N 1
ATOM 599 C CA . SER A 1 78 ? 30.947 -14.741 -36.379 1.00 53.06 78 SER A CA 1
ATOM 600 C C . SER A 1 78 ? 31.615 -13.533 -35.720 1.00 53.06 78 SER A C 1
ATOM 602 O O . SER A 1 78 ? 32.804 -13.257 -35.860 1.00 53.06 78 SER A O 1
ATOM 604 N N . CYS A 1 79 ? 30.790 -12.735 -35.049 1.00 53.12 79 CYS A N 1
ATOM 605 C CA . CYS A 1 79 ? 31.181 -11.524 -34.346 1.00 53.12 79 CYS A CA 1
ATOM 606 C C . CYS A 1 79 ? 31.820 -11.887 -32.993 1.00 53.12 79 CYS A C 1
ATOM 608 O O . CYS A 1 79 ? 31.449 -11.344 -31.957 1.00 53.12 79 CYS A O 1
ATOM 610 N N . SER A 1 80 ? 32.739 -12.856 -32.981 1.00 58.31 80 SER A N 1
ATOM 611 C CA . SER A 1 80 ? 33.360 -13.366 -31.753 1.00 58.31 80 SER A CA 1
ATOM 612 C C . SER A 1 80 ? 34.852 -13.058 -31.628 1.00 58.31 80 SER A C 1
ATOM 614 O O . SER A 1 80 ? 35.398 -13.281 -30.555 1.00 58.31 80 SER A O 1
ATOM 616 N N . ILE A 1 81 ? 35.525 -12.511 -32.655 1.00 54.88 81 ILE A N 1
ATOM 617 C CA . ILE A 1 81 ? 37.003 -12.375 -32.624 1.00 54.88 81 ILE A CA 1
ATOM 618 C C . ILE A 1 81 ? 37.526 -10.940 -32.839 1.00 54.88 81 ILE A C 1
ATOM 620 O O . ILE A 1 81 ? 38.675 -10.651 -32.524 1.00 54.88 81 ILE A O 1
ATOM 624 N N . SER A 1 82 ? 36.702 -9.970 -33.244 1.00 60.09 82 SER A N 1
ATOM 625 C CA . SER A 1 82 ? 37.130 -8.562 -33.300 1.00 60.09 82 SER A CA 1
ATOM 626 C C . SER A 1 82 ? 36.106 -7.676 -32.617 1.00 60.09 82 SER A C 1
ATOM 628 O O . SER A 1 82 ? 35.061 -7.336 -33.173 1.00 60.09 82 SER A O 1
ATOM 630 N N . SER A 1 83 ? 36.389 -7.318 -31.364 1.00 66.88 83 SER A N 1
ATOM 631 C CA . SER A 1 83 ? 35.572 -6.380 -30.602 1.00 66.88 83 SER A CA 1
ATOM 632 C C . SER A 1 83 ? 35.786 -4.970 -31.158 1.00 66.88 83 SER A C 1
ATOM 634 O O . SER A 1 83 ? 36.512 -4.130 -30.622 1.00 66.88 83 SER A O 1
ATOM 636 N N . SER A 1 84 ? 35.150 -4.694 -32.292 1.00 87.38 84 SER A N 1
ATOM 637 C CA . SER A 1 84 ? 35.029 -3.334 -32.785 1.00 87.38 84 SER A CA 1
ATOM 638 C C . SER A 1 84 ? 34.305 -2.502 -31.724 1.00 87.38 84 SER A C 1
ATOM 640 O O . SER A 1 84 ? 33.415 -2.981 -31.010 1.00 87.38 84 SER A O 1
ATOM 642 N N . LYS A 1 85 ? 34.685 -1.228 -31.600 1.00 94.06 85 LYS A N 1
ATOM 643 C CA . LYS A 1 85 ? 34.015 -0.283 -30.693 1.00 94.06 85 LYS A CA 1
ATOM 644 C C . LYS A 1 85 ? 32.493 -0.277 -30.915 1.00 94.06 85 LYS A C 1
ATOM 646 O O . LYS A 1 85 ? 31.738 -0.194 -29.953 1.00 94.06 85 LYS A O 1
ATOM 651 N N . ALA A 1 86 ? 32.064 -0.447 -32.166 1.00 94.50 86 ALA A N 1
ATOM 652 C CA . ALA A 1 86 ? 30.663 -0.551 -32.553 1.00 94.50 86 ALA A CA 1
ATOM 653 C C . ALA A 1 86 ? 29.967 -1.809 -31.997 1.00 94.50 86 ALA A C 1
ATOM 655 O O . ALA A 1 86 ? 28.869 -1.692 -31.460 1.00 94.50 86 ALA A O 1
ATOM 656 N N . CYS A 1 87 ? 30.597 -2.989 -32.068 1.00 94.38 87 CYS A N 1
ATOM 657 C CA . CYS A 1 87 ? 30.017 -4.230 -31.537 1.00 94.38 87 CYS A CA 1
ATOM 658 C C . CYS A 1 87 ? 29.807 -4.151 -30.016 1.00 94.38 87 CYS A C 1
ATOM 660 O O . CYS A 1 87 ? 28.723 -4.454 -29.516 1.00 94.38 87 CYS A O 1
ATOM 662 N N . ARG A 1 88 ? 30.802 -3.638 -29.277 1.00 94.69 88 ARG A N 1
ATOM 663 C CA . ARG A 1 88 ? 30.669 -3.415 -27.826 1.00 94.69 88 ARG A CA 1
ATOM 664 C C . ARG A 1 88 ? 29.520 -2.463 -27.485 1.00 94.69 88 ARG A C 1
ATOM 666 O O . ARG A 1 88 ? 28.762 -2.729 -26.556 1.00 94.69 88 ARG A O 1
ATOM 673 N N . GLU A 1 89 ? 29.369 -1.379 -28.243 1.00 96.88 89 GLU A N 1
ATOM 674 C CA . GLU A 1 89 ? 28.289 -0.413 -28.024 1.00 96.88 89 GLU A CA 1
ATOM 675 C C . GLU A 1 89 ? 26.909 -0.994 -28.349 1.00 96.88 89 GLU A C 1
ATOM 677 O O . GLU A 1 89 ? 25.958 -0.741 -27.611 1.00 96.88 89 GLU A O 1
ATOM 682 N N . LYS A 1 90 ? 26.793 -1.817 -29.400 1.00 95.81 90 LYS A N 1
ATOM 683 C CA . LYS A 1 90 ? 25.555 -2.548 -29.693 1.00 95.81 90 LYS A CA 1
ATOM 684 C C . LYS A 1 90 ? 25.148 -3.409 -28.497 1.00 95.81 90 LYS A C 1
ATOM 686 O O . LYS A 1 90 ? 24.045 -3.246 -27.992 1.00 95.81 90 LYS A O 1
ATOM 691 N N . MET A 1 91 ? 26.064 -4.229 -27.976 1.00 95.75 91 MET A N 1
ATOM 692 C CA . MET A 1 91 ? 25.784 -5.072 -26.807 1.00 95.75 91 MET A CA 1
ATOM 693 C C . MET A 1 91 ? 25.390 -4.257 -25.569 1.00 95.75 91 MET A C 1
ATOM 695 O O . MET A 1 91 ? 24.521 -4.675 -24.808 1.00 95.75 91 MET A O 1
ATOM 699 N N . ARG A 1 92 ? 25.993 -3.081 -25.360 1.00 97.75 92 ARG A N 1
ATOM 700 C CA . ARG A 1 92 ? 25.620 -2.184 -24.256 1.00 97.75 92 ARG A CA 1
ATOM 701 C C . ARG A 1 92 ? 24.193 -1.644 -24.415 1.00 97.75 92 ARG A C 1
ATOM 703 O O . ARG A 1 92 ? 23.458 -1.591 -23.431 1.00 97.75 92 ARG A O 1
ATOM 710 N N . ARG A 1 93 ? 23.801 -1.239 -25.629 1.00 97.56 93 ARG A N 1
ATOM 711 C CA . ARG A 1 93 ? 22.441 -0.751 -25.920 1.00 97.56 93 ARG A CA 1
ATOM 712 C C . ARG A 1 93 ? 21.400 -1.855 -25.835 1.00 97.56 93 ARG A C 1
ATOM 714 O O . ARG A 1 93 ? 20.336 -1.593 -25.290 1.00 97.56 93 ARG A O 1
ATOM 721 N N . ASP A 1 94 ? 21.717 -3.048 -26.328 1.00 96.69 94 ASP A N 1
ATOM 722 C CA . ASP A 1 94 ? 20.826 -4.207 -26.266 1.00 96.69 94 ASP A CA 1
ATOM 723 C C . ASP A 1 94 ? 20.510 -4.530 -24.794 1.00 96.69 94 ASP A C 1
ATOM 725 O O . ASP A 1 94 ? 19.352 -4.462 -24.399 1.00 96.69 94 ASP A O 1
ATOM 729 N N . ARG A 1 95 ? 21.538 -4.650 -23.935 1.00 97.44 95 ARG A N 1
ATOM 730 C CA . ARG A 1 95 ? 21.355 -4.838 -22.479 1.00 97.44 95 ARG A CA 1
ATOM 731 C C . ARG A 1 95 ? 20.540 -3.727 -21.813 1.00 97.44 95 ARG A C 1
ATOM 733 O O . ARG A 1 95 ? 19.779 -3.988 -20.889 1.00 97.44 95 ARG A O 1
ATOM 740 N N . LEU A 1 96 ? 20.723 -2.472 -22.231 1.00 96.88 96 LEU A N 1
ATOM 741 C CA . LEU A 1 96 ? 19.937 -1.355 -21.702 1.00 96.88 96 LEU A CA 1
ATOM 742 C C . LEU A 1 96 ? 18.468 -1.460 -22.131 1.00 96.88 96 LEU A C 1
ATOM 744 O O . LEU A 1 96 ? 17.579 -1.201 -21.326 1.00 96.88 96 LEU A O 1
ATOM 748 N N . ASN A 1 97 ? 18.209 -1.825 -23.385 1.00 95.19 97 ASN A N 1
ATOM 749 C CA . ASN A 1 97 ? 16.853 -2.001 -23.892 1.00 95.19 97 ASN A CA 1
ATOM 750 C C . ASN A 1 97 ? 16.146 -3.170 -23.196 1.00 95.19 97 ASN A C 1
ATOM 752 O O . ASN A 1 97 ? 14.980 -3.014 -22.846 1.00 95.19 97 ASN A O 1
ATOM 756 N N . ASP A 1 98 ? 16.853 -4.265 -22.904 1.00 94.75 98 ASP A N 1
ATOM 757 C CA . ASP A 1 98 ? 16.308 -5.391 -22.136 1.00 94.75 98 ASP A CA 1
ATOM 758 C C . ASP A 1 98 ? 15.797 -4.936 -20.759 1.00 94.75 98 ASP A C 1
ATOM 760 O O . ASP A 1 98 ? 14.698 -5.303 -20.352 1.00 94.75 98 ASP A O 1
ATOM 764 N N . ARG A 1 99 ? 16.530 -4.044 -20.074 1.00 96.12 99 ARG A N 1
ATOM 765 C CA . ARG A 1 99 ? 16.089 -3.454 -18.794 1.00 96.12 99 ARG A CA 1
ATOM 766 C C . ARG A 1 99 ? 14.853 -2.569 -18.931 1.00 96.12 99 ARG A C 1
ATOM 768 O O . ARG A 1 99 ? 14.007 -2.570 -18.044 1.00 96.12 99 ARG A O 1
ATOM 775 N N . PHE A 1 100 ? 14.734 -1.810 -20.020 1.00 94.44 100 PHE A N 1
ATOM 776 C CA . PHE A 1 100 ? 13.523 -1.025 -20.287 1.00 94.44 100 PHE A CA 1
ATOM 777 C C . PHE A 1 100 ? 12.312 -1.922 -20.564 1.00 94.44 100 PHE A C 1
ATOM 779 O O . PHE A 1 100 ? 11.214 -1.595 -20.121 1.00 94.44 100 PHE A O 1
ATOM 786 N N . LEU A 1 101 ? 12.510 -3.047 -21.259 1.00 91.62 101 LEU A N 1
ATOM 787 C CA . LEU A 1 101 ? 11.456 -4.032 -21.508 1.00 91.62 101 LEU A CA 1
ATOM 78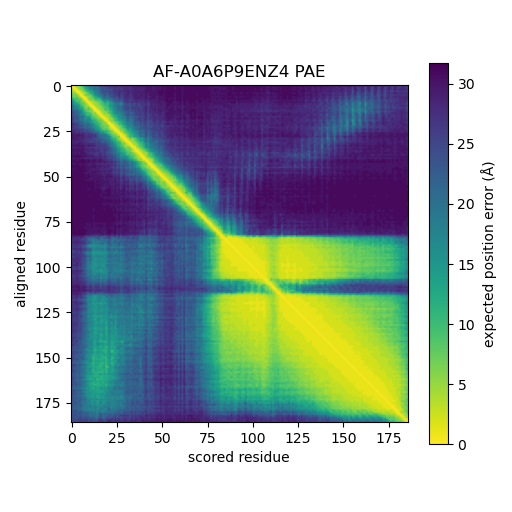8 C C . LEU A 1 101 ? 11.008 -4.702 -20.204 1.00 91.62 101 LEU A C 1
ATOM 790 O O . LEU A 1 101 ? 9.814 -4.719 -19.913 1.00 91.62 10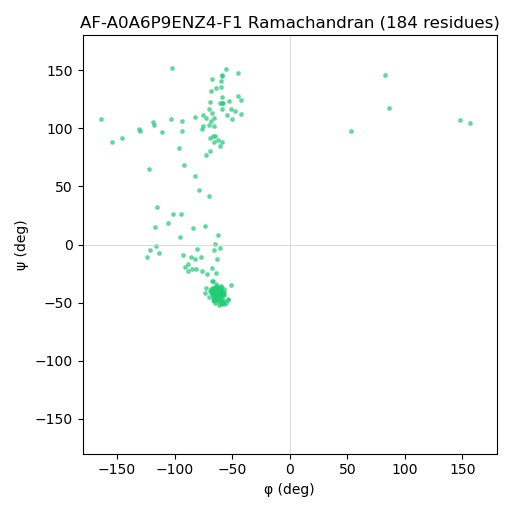1 LEU A O 1
ATOM 794 N N . GLU A 1 102 ? 11.955 -5.164 -19.386 1.00 93.62 102 GLU A N 1
ATOM 795 C CA . GLU A 1 102 ? 11.690 -5.721 -18.054 1.00 93.62 102 GLU A CA 1
ATOM 796 C C . GLU A 1 102 ? 10.904 -4.726 -17.186 1.00 93.62 102 GLU A C 1
ATOM 798 O O . GLU A 1 102 ? 9.834 -5.054 -16.676 1.00 93.62 102 GLU A O 1
ATOM 803 N N . LEU A 1 103 ? 11.372 -3.475 -17.100 1.00 94.50 103 LEU A N 1
ATOM 804 C CA . LEU A 1 103 ? 10.691 -2.428 -16.343 1.00 94.50 103 LEU A CA 1
ATOM 805 C C . LEU A 1 103 ? 9.276 -2.170 -16.875 1.00 94.50 103 LEU A C 1
ATOM 807 O O . LEU A 1 103 ? 8.342 -2.097 -16.086 1.00 94.50 103 LEU A O 1
ATOM 811 N N . SER A 1 104 ? 9.087 -2.085 -18.195 1.00 92.62 104 SER A N 1
ATOM 812 C CA . SER A 1 104 ? 7.751 -1.888 -18.773 1.00 92.62 104 SER A CA 1
ATOM 813 C C . SER A 1 104 ? 6.772 -3.005 -18.406 1.00 92.62 104 SER A C 1
ATOM 815 O O . SER A 1 104 ? 5.628 -2.711 -18.075 1.00 92.62 104 SER A O 1
ATOM 817 N N . SER A 1 105 ? 7.239 -4.258 -18.382 1.00 91.44 105 SER A N 1
ATOM 818 C CA . SER A 1 105 ? 6.423 -5.414 -18.004 1.00 91.44 105 SER A CA 1
ATOM 819 C C . SER A 1 105 ? 6.016 -5.396 -16.531 1.00 91.44 105 SER A C 1
ATOM 821 O O . SER A 1 105 ? 4.963 -5.930 -16.197 1.00 91.44 105 SER A O 1
ATOM 823 N N . ILE A 1 106 ? 6.849 -4.829 -15.654 1.00 92.94 106 ILE A N 1
ATOM 824 C CA . ILE A 1 106 ? 6.532 -4.673 -14.228 1.00 92.94 106 ILE A CA 1
ATOM 825 C C . ILE A 1 106 ? 5.489 -3.568 -14.036 1.00 92.94 106 ILE A C 1
ATOM 827 O O . ILE A 1 106 ? 4.575 -3.719 -13.230 1.00 92.94 106 ILE A O 1
ATOM 831 N N . LEU A 1 107 ? 5.632 -2.455 -14.763 1.00 92.00 107 LEU A N 1
ATOM 832 C CA . LEU A 1 107 ? 4.762 -1.288 -14.606 1.00 92.00 107 LEU A CA 1
ATOM 833 C C . LEU A 1 107 ? 3.361 -1.502 -15.177 1.00 92.00 107 LEU A C 1
ATOM 835 O O . LEU A 1 107 ? 2.393 -1.012 -14.602 1.00 92.00 107 LEU A O 1
ATOM 839 N N . ASP A 1 108 ? 3.252 -2.201 -16.305 1.00 84.69 108 ASP A N 1
ATOM 840 C CA . ASP A 1 108 ? 1.968 -2.508 -16.926 1.00 84.69 108 ASP A CA 1
ATOM 841 C C . ASP A 1 108 ? 2.018 -3.889 -17.604 1.00 84.69 108 ASP A C 1
ATOM 843 O O . ASP A 1 108 ? 2.375 -3.998 -18.783 1.00 84.69 108 ASP A O 1
ATOM 847 N N . PRO A 1 109 ? 1.641 -4.956 -16.873 1.00 76.69 109 PRO A N 1
ATOM 848 C CA . PRO A 1 109 ? 1.648 -6.330 -17.375 1.00 76.69 109 PRO A CA 1
ATOM 849 C C . PRO A 1 109 ? 0.739 -6.595 -18.592 1.00 76.69 109 PRO A C 1
ATOM 851 O O . PRO A 1 109 ? 0.722 -7.720 -19.089 1.00 76.69 109 PRO A O 1
ATOM 854 N N . GLY A 1 110 ? -0.025 -5.606 -19.078 1.00 73.00 110 GLY A N 1
ATOM 855 C CA . GLY A 1 110 ? -0.931 -5.742 -20.225 1.00 73.00 110 GLY A CA 1
ATOM 856 C C . GLY A 1 110 ? -0.660 -4.796 -21.400 1.00 73.00 110 GLY A C 1
ATOM 857 O O . GLY A 1 110 ? -1.337 -4.905 -22.427 1.00 73.00 110 GLY A O 1
ATOM 858 N N . ARG A 1 111 ? 0.295 -3.862 -21.294 1.00 66.44 111 ARG A N 1
ATOM 859 C CA . ARG A 1 111 ? 0.499 -2.799 -22.295 1.00 66.44 111 ARG A CA 1
ATOM 860 C C . ARG A 1 111 ? 1.680 -3.063 -23.224 1.00 66.44 111 ARG A C 1
ATOM 862 O O . ARG A 1 111 ? 2.636 -3.764 -22.920 1.00 66.44 111 ARG A O 1
ATOM 869 N N . HIS A 1 112 ? 1.567 -2.508 -24.429 1.00 63.28 112 HIS A N 1
ATOM 870 C CA . HIS A 1 112 ? 2.406 -2.840 -25.576 1.00 63.28 112 HIS A CA 1
ATOM 871 C C . HIS A 1 112 ? 3.918 -2.575 -25.344 1.00 63.28 112 HIS A C 1
ATOM 873 O O . HIS A 1 112 ? 4.269 -1.486 -24.884 1.00 63.28 112 HIS A O 1
ATOM 879 N N . PRO A 1 113 ? 4.833 -3.446 -25.829 1.00 62.09 113 PRO A N 1
ATOM 880 C CA . PRO A 1 113 ? 6.301 -3.339 -25.677 1.00 62.09 113 PRO A CA 1
ATOM 881 C C . PRO A 1 113 ? 7.005 -2.110 -26.294 1.00 62.09 113 PRO A C 1
ATOM 883 O O . PRO A 1 113 ? 8.229 -2.081 -26.390 1.00 62.09 113 PRO A O 1
ATOM 886 N N . LYS A 1 114 ? 6.263 -1.112 -26.790 1.00 68.62 114 LYS A N 1
ATOM 887 C CA . LYS A 1 114 ? 6.799 0.068 -27.504 1.00 68.62 114 LYS A CA 1
ATOM 888 C C . LYS A 1 114 ? 6.547 1.369 -26.738 1.00 68.62 114 LYS A C 1
ATOM 890 O O . LYS A 1 114 ? 6.305 2.406 -27.349 1.00 68.62 114 LYS A O 1
ATOM 895 N N . MET A 1 115 ? 6.531 1.311 -25.410 1.00 70.62 115 MET A N 1
ATOM 896 C CA . MET A 1 115 ? 6.345 2.515 -24.603 1.00 70.62 115 MET A CA 1
ATOM 897 C C . MET A 1 115 ? 7.560 3.440 -24.732 1.00 70.62 115 MET A C 1
ATOM 899 O O . MET A 1 115 ? 8.702 2.982 -24.809 1.00 70.62 115 MET A O 1
ATOM 903 N N . ASP A 1 116 ? 7.303 4.748 -24.770 1.00 90.69 116 ASP A N 1
ATOM 904 C CA . ASP A 1 116 ? 8.355 5.762 -24.762 1.00 90.69 116 ASP A CA 1
ATOM 905 C C . ASP A 1 116 ? 9.200 5.627 -23.480 1.00 90.69 116 ASP A C 1
ATOM 907 O O . ASP A 1 116 ? 8.665 5.468 -22.381 1.00 90.69 116 ASP A O 1
ATOM 911 N N . LYS A 1 117 ? 10.532 5.695 -23.608 1.00 93.25 117 LYS A N 1
ATOM 912 C CA . LYS A 1 117 ? 11.466 5.538 -22.482 1.00 93.25 117 LYS A CA 1
ATOM 913 C C . LYS A 1 117 ? 11.246 6.577 -21.382 1.00 93.25 117 LYS A C 1
ATOM 915 O O . LYS A 1 117 ? 11.395 6.241 -20.211 1.00 93.25 117 LYS A O 1
ATOM 920 N N . ALA A 1 118 ? 10.891 7.812 -21.731 1.00 95.12 118 ALA A N 1
ATOM 921 C CA . ALA A 1 118 ? 10.591 8.853 -20.754 1.00 95.12 118 ALA A CA 1
ATOM 922 C C . ALA A 1 118 ? 9.308 8.534 -19.976 1.00 95.12 118 ALA A C 1
ATOM 924 O O . ALA A 1 118 ? 9.264 8.731 -18.763 1.00 95.12 118 ALA A O 1
ATOM 925 N N . VAL A 1 119 ? 8.300 7.977 -20.655 1.00 93.06 119 VAL A N 1
ATOM 926 C CA . VAL A 1 119 ? 7.052 7.535 -20.018 1.00 93.06 119 VAL A CA 1
ATOM 927 C C . VAL A 1 119 ? 7.317 6.369 -19.070 1.00 93.06 119 VAL A C 1
ATOM 929 O O . VAL A 1 119 ? 6.908 6.449 -17.920 1.00 93.06 119 VAL A O 1
ATOM 932 N N . ILE A 1 120 ? 8.086 5.352 -19.486 1.00 94.00 120 ILE A N 1
ATOM 933 C CA . ILE A 1 120 ? 8.473 4.224 -18.613 1.00 94.00 120 ILE A CA 1
ATOM 934 C C . ILE A 1 120 ? 9.125 4.735 -17.319 1.00 94.00 120 ILE A C 1
ATOM 936 O O . ILE A 1 120 ? 8.766 4.308 -16.223 1.00 94.00 120 ILE A O 1
ATOM 940 N N . LEU A 1 121 ? 10.078 5.664 -17.430 1.00 96.75 121 LEU A N 1
ATOM 941 C CA . LEU A 1 121 ? 10.757 6.223 -16.260 1.00 96.75 121 LEU A CA 1
ATOM 942 C C . LEU A 1 121 ? 9.809 7.053 -15.388 1.00 96.75 121 LEU A C 1
ATOM 944 O O . LEU A 1 121 ? 9.837 6.923 -14.165 1.00 96.75 121 LEU A O 1
ATOM 948 N N . GLY A 1 122 ? 8.959 7.881 -15.998 1.00 96.12 122 GLY A N 1
ATOM 949 C CA . GLY A 1 122 ? 7.960 8.667 -15.277 1.00 96.12 122 GLY A CA 1
ATOM 950 C C . GLY A 1 122 ? 6.974 7.785 -14.513 1.00 96.12 122 GLY A C 1
ATOM 951 O O . GLY A 1 122 ? 6.705 8.029 -13.338 1.00 96.12 122 GLY A O 1
ATOM 952 N N . ASP A 1 123 ? 6.484 6.726 -15.149 1.00 94.94 123 ASP A N 1
ATOM 953 C CA . ASP A 1 123 ? 5.555 5.763 -14.563 1.00 94.94 123 ASP A CA 1
ATOM 954 C C . ASP A 1 123 ? 6.213 4.991 -13.410 1.00 94.94 123 ASP A C 1
ATOM 956 O O . ASP A 1 123 ? 5.609 4.863 -12.345 1.00 94.94 123 ASP A O 1
ATOM 960 N N . ALA A 1 124 ? 7.479 4.580 -13.561 1.00 97.00 124 ALA A N 1
ATOM 961 C CA . ALA A 1 124 ? 8.250 3.950 -12.487 1.00 97.00 124 ALA A CA 1
ATOM 962 C C . ALA A 1 124 ? 8.388 4.852 -11.256 1.00 97.00 124 ALA A C 1
ATOM 964 O O . ALA A 1 124 ? 8.159 4.409 -10.131 1.00 97.00 124 ALA A O 1
ATOM 965 N N . VAL A 1 125 ? 8.725 6.129 -11.456 1.00 98.19 125 VAL A N 1
ATOM 966 C CA . VAL A 1 125 ? 8.849 7.096 -10.355 1.00 98.19 125 VAL A CA 1
ATOM 967 C C . VAL A 1 125 ? 7.509 7.291 -9.645 1.00 98.19 125 VAL A C 1
ATOM 969 O O . VAL A 1 125 ? 7.466 7.290 -8.410 1.00 98.19 125 VAL A O 1
ATOM 972 N N . ARG A 1 126 ? 6.410 7.420 -10.401 1.00 97.38 126 ARG A N 1
ATOM 973 C CA . ARG A 1 126 ? 5.065 7.547 -9.820 1.00 97.38 126 ARG A CA 1
ATOM 974 C C . ARG A 1 126 ? 4.687 6.307 -9.014 1.00 97.38 126 ARG A C 1
ATOM 976 O O . ARG A 1 126 ? 4.292 6.452 -7.862 1.00 97.38 126 ARG A O 1
ATOM 983 N N . MET A 1 127 ? 4.865 5.112 -9.576 1.00 97.06 127 MET A N 1
ATOM 984 C CA . MET A 1 127 ? 4.516 3.855 -8.913 1.00 97.06 127 MET A CA 1
ATOM 985 C C . MET A 1 127 ? 5.325 3.642 -7.630 1.00 97.06 127 MET A C 1
ATOM 987 O O . MET A 1 127 ? 4.750 3.338 -6.590 1.00 97.06 127 MET A O 1
ATOM 991 N N . VAL A 1 128 ? 6.643 3.869 -7.657 1.00 98.31 128 VAL A N 1
ATOM 992 C CA . VAL A 1 128 ? 7.485 3.757 -6.452 1.00 98.31 128 VAL A CA 1
ATOM 993 C C . VAL A 1 128 ? 7.040 4.746 -5.375 1.00 98.31 128 VAL A C 1
ATOM 995 O O . VAL A 1 128 ? 7.002 4.397 -4.197 1.00 98.31 128 VAL A O 1
ATOM 998 N N . SER A 1 129 ? 6.684 5.972 -5.760 1.00 98.31 129 SER A N 1
ATOM 999 C CA . SER A 1 129 ? 6.198 6.985 -4.816 1.00 98.31 129 SER A CA 1
ATOM 1000 C C . SER A 1 129 ? 4.850 6.593 -4.205 1.00 98.31 129 SER A C 1
ATOM 1002 O O . SER A 1 129 ? 4.669 6.712 -2.994 1.00 98.31 129 SER A O 1
ATOM 1004 N N . GLN A 1 130 ? 3.933 6.071 -5.023 1.00 98.19 130 GLN A N 1
ATOM 1005 C CA . GLN A 1 130 ? 2.638 5.567 -4.574 1.00 98.19 130 GLN A CA 1
ATOM 1006 C C . GLN A 1 130 ? 2.803 4.396 -3.600 1.00 98.19 130 GLN A C 1
ATOM 1008 O O . GLN A 1 130 ? 2.288 4.467 -2.488 1.00 98.19 130 GLN A O 1
ATOM 1013 N N . LEU A 1 131 ? 3.577 3.370 -3.967 1.00 98.44 131 LEU A N 1
ATOM 1014 C CA . LEU A 1 131 ? 3.810 2.193 -3.125 1.00 98.44 131 LEU A CA 1
ATOM 1015 C C . LEU A 1 131 ? 4.467 2.559 -1.789 1.00 98.44 131 LEU A C 1
ATOM 1017 O O . LEU A 1 131 ? 4.117 1.997 -0.755 1.00 98.44 131 LEU A O 1
ATOM 1021 N N . ARG A 1 132 ? 5.386 3.534 -1.776 1.00 98.56 132 ARG A N 1
ATOM 1022 C CA . ARG A 1 132 ? 5.956 4.066 -0.526 1.00 98.56 132 ARG A CA 1
ATOM 1023 C C . ARG A 1 132 ? 4.892 4.732 0.346 1.00 98.56 132 ARG A C 1
ATOM 1025 O O . ARG A 1 132 ? 4.874 4.505 1.552 1.00 98.56 132 ARG A O 1
ATOM 1032 N N . GLY A 1 133 ? 4.007 5.527 -0.254 1.00 98.62 133 GLY A N 1
ATOM 1033 C CA . GLY A 1 133 ? 2.892 6.154 0.455 1.00 98.62 133 GLY A CA 1
ATOM 1034 C C . GLY A 1 133 ? 1.890 5.136 1.004 1.00 98.62 133 GLY A C 1
ATOM 1035 O O . GLY A 1 133 ? 1.445 5.263 2.141 1.00 98.62 133 GLY A O 1
ATOM 1036 N N . GLU A 1 134 ? 1.561 4.102 0.231 1.00 98.62 134 GLU A N 1
ATOM 1037 C CA . GLU A 1 134 ? 0.685 3.006 0.660 1.00 98.62 134 GLU A CA 1
ATOM 1038 C C . GLU A 1 134 ? 1.310 2.189 1.794 1.00 98.62 134 GLU A C 1
ATOM 1040 O O . GLU A 1 134 ? 0.644 1.931 2.794 1.00 98.62 134 GLU A O 1
ATOM 1045 N N . ALA A 1 135 ? 2.600 1.853 1.694 1.00 98.69 135 ALA A N 1
ATOM 1046 C CA . ALA A 1 135 ? 3.326 1.157 2.753 1.00 98.69 135 ALA A CA 1
ATOM 1047 C C . ALA A 1 135 ? 3.346 1.963 4.062 1.00 98.69 135 ALA A C 1
ATOM 1049 O O . ALA A 1 135 ? 3.151 1.397 5.138 1.00 98.69 135 ALA A O 1
ATOM 1050 N N . GLN A 1 136 ? 3.530 3.284 3.972 1.00 98.69 136 GLN A N 1
ATOM 1051 C CA . GLN A 1 136 ? 3.503 4.174 5.132 1.00 98.69 136 GLN A CA 1
ATOM 1052 C C . GLN A 1 136 ? 2.110 4.231 5.775 1.00 98.69 136 GLN A C 1
ATOM 1054 O O . GLN A 1 136 ? 1.989 4.026 6.980 1.00 98.69 136 GLN A O 1
ATOM 1059 N N . LYS A 1 137 ? 1.047 4.409 4.979 1.00 98.69 137 LYS A N 1
ATOM 1060 C CA . LYS A 1 137 ? -0.339 4.378 5.480 1.00 98.69 137 LYS A CA 1
ATOM 1061 C C . LYS A 1 137 ? -0.692 3.039 6.122 1.00 98.69 137 LYS A C 1
ATOM 1063 O O . LYS A 1 137 ? -1.360 3.004 7.150 1.00 98.69 137 LYS A O 1
ATOM 1068 N N . LEU A 1 138 ? -0.245 1.930 5.530 1.00 98.75 138 LEU A N 1
ATOM 1069 C CA . LEU A 1 138 ? -0.478 0.601 6.087 1.00 98.75 138 LEU A CA 1
ATOM 1070 C C . LEU A 1 138 ? 0.220 0.449 7.444 1.00 98.75 138 LEU A C 1
ATOM 1072 O O . LEU A 1 138 ? -0.388 -0.063 8.383 1.00 98.75 138 LEU A O 1
ATOM 1076 N N . LYS A 1 139 ? 1.456 0.948 7.570 1.00 98.56 139 LYS A N 1
ATOM 1077 C CA . LYS A 1 139 ? 2.189 0.979 8.840 1.00 98.56 139 LYS A CA 1
ATOM 1078 C C . LYS A 1 139 ? 1.443 1.790 9.906 1.00 98.56 139 LYS A C 1
ATOM 1080 O O . LYS A 1 139 ? 1.210 1.265 10.989 1.00 98.56 139 LYS A O 1
ATOM 1085 N N . GLU A 1 140 ? 1.007 3.003 9.576 1.00 98.62 140 GLU A N 1
ATOM 1086 C CA . GLU A 1 140 ? 0.228 3.861 10.482 1.00 98.62 140 GLU A CA 1
ATOM 1087 C C . GLU A 1 140 ? -1.088 3.192 10.903 1.00 98.62 140 GLU A C 1
ATOM 1089 O O . GLU A 1 140 ? -1.422 3.155 12.085 1.00 98.62 140 GLU A O 1
ATOM 1094 N N . SER A 1 141 ? -1.812 2.581 9.958 1.00 98.62 141 SER A N 1
ATOM 1095 C CA . SER A 1 141 ? -3.056 1.864 10.264 1.00 98.62 141 SER A CA 1
ATOM 1096 C C . SER A 1 141 ? -2.827 0.659 11.179 1.00 98.62 141 SER A C 1
ATOM 1098 O O . SER A 1 141 ? -3.621 0.407 12.081 1.00 98.62 141 SER A O 1
ATOM 1100 N N . LYS A 1 142 ? -1.717 -0.066 10.996 1.00 98.25 142 LYS A N 1
ATOM 1101 C CA . LYS A 1 142 ? -1.329 -1.172 11.872 1.00 98.25 142 LYS A CA 1
ATOM 1102 C C . LYS A 1 142 ? -1.052 -0.672 13.288 1.00 98.25 142 LYS A C 1
ATOM 1104 O O . LYS A 1 142 ? -1.516 -1.295 14.237 1.00 98.25 142 LYS A O 1
ATOM 1109 N N . GLU A 1 143 ? -0.290 0.409 13.428 1.00 98.50 143 GLU A N 1
ATOM 1110 C CA . GLU A 1 143 ? 0.030 1.008 14.729 1.00 98.50 143 GLU A CA 1
ATOM 1111 C C . GLU A 1 143 ? -1.244 1.481 15.442 1.00 98.50 143 GLU A C 1
ATOM 1113 O O . GLU A 1 143 ? -1.466 1.110 16.592 1.00 98.50 143 GLU A O 1
ATOM 1118 N N . ASN A 1 144 ? -2.142 2.168 14.731 1.00 98.50 144 ASN A N 1
ATOM 1119 C CA . ASN A 1 144 ? -3.425 2.608 15.279 1.00 98.50 144 ASN A CA 1
ATOM 1120 C C . ASN A 1 144 ? -4.336 1.439 15.702 1.00 98.50 144 ASN A C 1
ATOM 1122 O O . ASN A 1 144 ? -4.972 1.490 16.751 1.00 98.50 144 ASN A O 1
ATOM 1126 N N . LEU A 1 145 ? -4.383 0.353 14.923 1.00 98.62 145 LEU A N 1
ATOM 1127 C CA . LEU A 1 145 ? -5.142 -0.840 15.307 1.00 98.62 145 LEU A CA 1
ATOM 1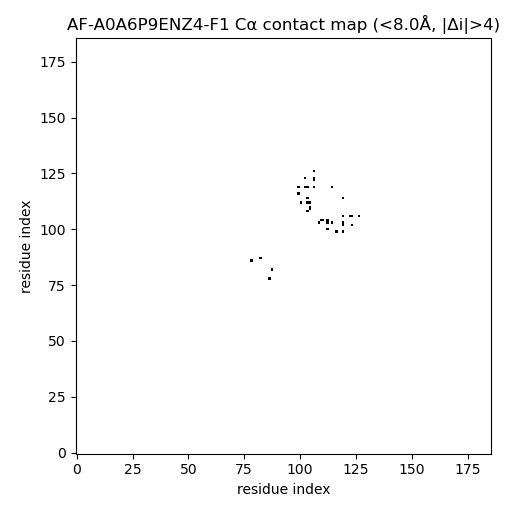128 C C . LEU A 1 145 ? -4.559 -1.516 16.553 1.00 98.62 145 LEU A C 1
ATOM 1130 O O . LEU A 1 145 ? -5.319 -2.002 17.387 1.00 98.62 145 LEU A O 1
ATOM 1134 N N . LEU A 1 146 ? -3.231 -1.553 16.697 1.00 98.19 146 LEU A N 1
ATOM 1135 C CA . LEU A 1 146 ? -2.579 -2.105 17.888 1.00 98.19 146 LEU A CA 1
ATOM 1136 C C . LEU A 1 146 ? -2.862 -1.263 19.133 1.00 98.19 146 LEU A C 1
ATOM 1138 O O . LEU A 1 146 ? -3.173 -1.828 20.180 1.00 98.19 146 LEU A O 1
ATOM 1142 N N . GLU A 1 147 ? -2.813 0.062 19.005 1.00 98.38 147 GLU A N 1
ATOM 1143 C CA . GLU A 1 147 ? -3.231 0.993 20.054 1.00 98.38 147 GLU A CA 1
ATOM 1144 C C . GLU A 1 147 ? -4.688 0.732 20.448 1.00 98.38 147 GLU A C 1
ATOM 1146 O O . GLU A 1 147 ? -4.973 0.490 21.621 1.00 98.38 147 GLU A O 1
ATOM 1151 N N . LYS A 1 148 ? -5.598 0.620 19.469 1.00 98.31 148 LYS A N 1
ATOM 1152 C CA . LYS A 1 148 ? -7.012 0.361 19.757 1.00 98.31 148 LYS A CA 1
ATOM 1153 C C . LYS A 1 148 ? -7.256 -0.991 20.427 1.00 98.31 148 LYS A C 1
ATOM 1155 O O . LYS A 1 148 ? -8.121 -1.111 21.293 1.00 98.31 148 LYS A O 1
ATOM 1160 N N . ILE A 1 149 ? -6.500 -2.019 20.047 1.00 97.88 149 ILE A N 1
ATOM 1161 C CA . ILE A 1 149 ? -6.540 -3.322 20.720 1.00 97.88 149 ILE A CA 1
ATOM 1162 C C . ILE A 1 149 ? -6.098 -3.183 22.178 1.00 97.88 149 ILE 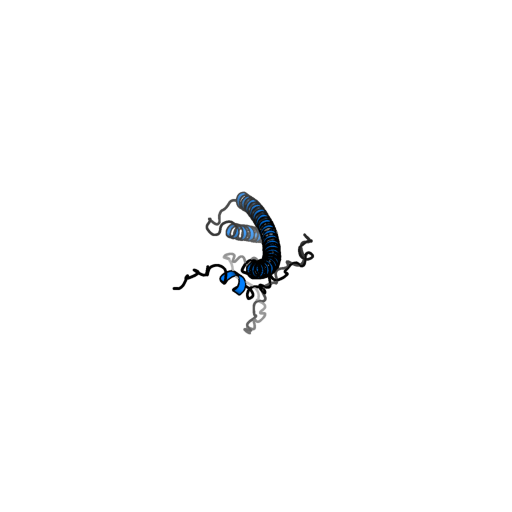A C 1
ATOM 1164 O O . ILE A 1 149 ? -6.708 -3.803 23.047 1.00 97.88 149 ILE A O 1
ATOM 1168 N N . ASN A 1 150 ? -5.053 -2.400 22.451 1.00 97.50 150 ASN A N 1
ATOM 1169 C CA . ASN A 1 150 ? -4.573 -2.191 23.811 1.00 97.50 150 ASN A CA 1
ATOM 1170 C C . ASN A 1 150 ? -5.597 -1.430 24.665 1.00 97.50 150 ASN A C 1
ATOM 1172 O O . ASN A 1 150 ? -5.955 -1.917 25.733 1.00 97.50 150 ASN A O 1
ATOM 1176 N N . GLU A 1 151 ? -6.154 -0.331 24.149 1.00 98.31 151 GLU A N 1
ATOM 1177 C CA . GLU A 1 151 ? -7.239 0.412 24.811 1.00 98.31 151 GLU A CA 1
ATOM 1178 C C . GLU A 1 151 ? -8.420 -0.503 25.165 1.00 98.31 151 GLU A C 1
ATOM 1180 O O . GLU A 1 151 ? -8.906 -0.502 26.291 1.00 98.31 151 GLU A O 1
ATOM 1185 N N . LEU A 1 152 ? -8.870 -1.338 24.220 1.00 98.12 152 LEU A N 1
ATOM 1186 C CA . LEU A 1 152 ? -9.987 -2.257 24.456 1.00 98.12 152 LEU A CA 1
ATOM 1187 C C . LEU A 1 152 ? -9.646 -3.354 25.473 1.00 98.12 152 LEU A C 1
ATOM 1189 O O . LEU A 1 152 ? -10.530 -3.832 26.185 1.00 98.12 152 LEU A O 1
ATOM 1193 N N . LYS A 1 153 ? -8.382 -3.788 25.549 1.00 97.81 153 LYS A N 1
ATOM 1194 C CA . LYS A 1 153 ? -7.932 -4.734 26.580 1.00 97.81 153 LYS A CA 1
ATOM 1195 C C . LYS A 1 153 ? -7.958 -4.097 27.965 1.00 97.81 153 LYS A C 1
ATOM 1197 O O . LYS A 1 153 ? -8.378 -4.766 28.908 1.00 97.81 153 LYS A O 1
ATOM 1202 N N . GLU A 1 154 ? -7.531 -2.845 28.072 1.00 97.62 154 GLU A N 1
ATOM 1203 C CA . GLU A 1 154 ? -7.571 -2.071 29.313 1.00 97.62 154 GLU A CA 1
ATOM 1204 C C . GLU A 1 154 ? -9.020 -1.837 29.755 1.00 97.62 154 GLU A C 1
ATOM 1206 O O . GLU A 1 154 ? -9.385 -2.251 30.853 1.00 97.62 154 GLU A O 1
ATOM 1211 N N . GLU A 1 155 ? -9.886 -1.348 28.864 1.00 97.56 155 GLU A N 1
ATOM 1212 C CA . GLU A 1 155 ? -11.317 -1.144 29.141 1.00 97.56 155 GLU A CA 1
ATOM 1213 C C . GLU A 1 155 ? -12.012 -2.453 29.565 1.00 97.56 155 GLU A C 1
ATOM 1215 O O . GLU A 1 155 ? -12.776 -2.492 30.531 1.00 97.56 155 GLU A O 1
ATOM 1220 N N . LYS A 1 156 ? -11.705 -3.575 28.896 1.00 97.62 156 LYS A N 1
ATOM 1221 C CA . LYS A 1 156 ? -12.201 -4.907 29.288 1.00 97.62 156 LYS A CA 1
ATOM 1222 C C . LYS A 1 156 ? -11.800 -5.258 30.726 1.00 97.62 156 LYS A C 1
ATOM 1224 O O . LYS A 1 156 ? -12.603 -5.852 31.450 1.00 97.62 156 LYS A O 1
ATOM 1229 N N . ASN A 1 157 ? -10.565 -4.959 31.119 1.00 95.31 157 ASN A N 1
ATOM 1230 C CA . ASN A 1 157 ? -10.065 -5.260 32.459 1.00 95.31 157 ASN A CA 1
ATOM 1231 C C . ASN A 1 157 ? -10.735 -4.365 33.509 1.00 95.31 157 ASN A C 1
ATOM 1233 O O . ASN A 1 157 ? -11.243 -4.885 34.500 1.00 95.31 157 ASN A O 1
ATOM 1237 N N . GLU A 1 158 ? -10.855 -3.063 33.245 1.00 98.12 158 GLU A N 1
ATOM 1238 C CA . GLU A 1 158 ? -11.564 -2.124 34.122 1.00 98.12 158 GLU A CA 1
ATOM 1239 C C . GLU A 1 158 ? -13.024 -2.544 34.350 1.00 98.12 158 GLU A C 1
ATOM 1241 O O . GLU A 1 158 ? -13.507 -2.557 35.483 1.00 98.12 158 GLU A O 1
ATOM 1246 N N . LEU A 1 159 ? -13.723 -2.989 33.299 1.00 98.12 159 LEU A N 1
ATOM 1247 C CA . LEU A 1 159 ? -15.088 -3.508 33.415 1.00 98.12 159 LEU A CA 1
ATOM 1248 C C . LEU A 1 159 ? -15.172 -4.793 34.253 1.00 98.12 159 LEU A C 1
ATOM 1250 O O . LEU A 1 159 ? -16.173 -5.009 34.945 1.00 98.12 159 LEU A O 1
ATOM 1254 N N . ARG A 1 160 ? -14.153 -5.663 34.209 1.00 98.06 160 ARG A N 1
ATOM 1255 C CA . ARG A 1 160 ? -14.094 -6.856 35.073 1.00 98.06 160 ARG A CA 1
ATOM 1256 C C . ARG A 1 160 ? -13.929 -6.462 36.539 1.00 98.06 160 ARG A C 1
ATOM 1258 O O . ARG A 1 160 ? -14.653 -7.000 37.382 1.00 98.06 160 ARG A O 1
ATOM 1265 N N . ASP A 1 161 ? -13.050 -5.509 36.823 1.00 97.69 161 ASP A N 1
ATOM 1266 C CA . ASP A 1 161 ? -12.810 -5.011 38.178 1.00 97.69 161 ASP A CA 1
ATOM 1267 C C . ASP A 1 161 ? -14.052 -4.305 38.740 1.00 97.69 161 ASP A C 1
ATOM 1269 O O . ASP A 1 161 ? -14.476 -4.575 39.870 1.00 97.69 161 ASP A O 1
ATOM 1273 N N . GLU A 1 162 ? -14.709 -3.476 37.924 1.00 98.06 162 GLU A N 1
ATOM 1274 C CA . GLU A 1 162 ? -15.977 -2.823 38.253 1.00 98.06 162 GLU A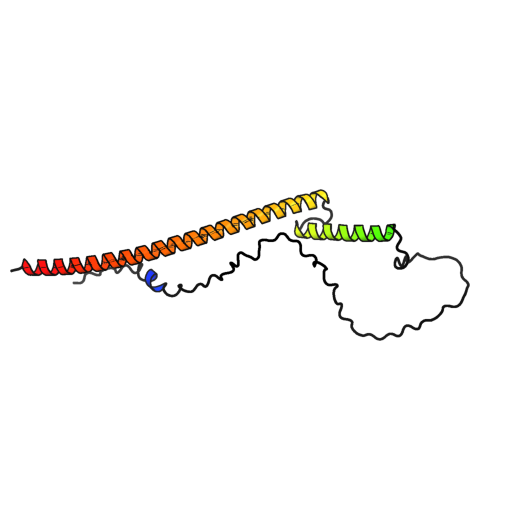 CA 1
ATOM 1275 C C . GLU A 1 162 ? -17.077 -3.841 38.570 1.00 98.06 162 GLU A C 1
ATOM 1277 O O . GLU A 1 162 ? -17.727 -3.773 39.617 1.00 98.06 162 GLU A O 1
ATOM 1282 N N . LYS A 1 163 ? -17.258 -4.838 37.694 1.00 97.81 163 LYS A N 1
ATOM 1283 C CA . LYS A 1 163 ? -18.252 -5.906 37.865 1.00 97.81 163 LYS A CA 1
ATOM 1284 C C . LYS A 1 163 ? -18.039 -6.654 39.180 1.00 97.81 163 LYS A C 1
ATOM 1286 O O . LYS A 1 163 ? -19.011 -6.940 39.884 1.00 97.81 163 LYS A O 1
ATOM 1291 N N . GLN A 1 164 ? -16.792 -6.974 39.524 1.00 97.50 164 GLN A N 1
ATOM 1292 C CA . GLN A 1 164 ? -16.476 -7.683 40.762 1.00 97.50 164 GLN A CA 1
ATOM 1293 C C . GLN A 1 164 ? -16.728 -6.809 41.999 1.00 97.50 164 GLN A C 1
ATOM 1295 O O . GLN A 1 164 ? -17.286 -7.287 42.993 1.00 97.50 164 GLN A O 1
ATOM 1300 N N . ARG A 1 165 ? -16.394 -5.516 41.934 1.00 98.38 165 ARG A N 1
ATOM 1301 C CA . ARG A 1 165 ? -16.670 -4.565 43.017 1.00 98.38 165 ARG A CA 1
ATOM 1302 C C . ARG A 1 165 ? -18.171 -4.408 43.267 1.00 98.38 165 ARG A C 1
ATOM 1304 O O . ARG A 1 165 ? -18.614 -4.578 44.399 1.00 98.38 165 ARG A O 1
ATOM 1311 N N . LEU A 1 166 ? -18.967 -4.215 42.216 1.00 98.12 166 LEU A N 1
ATOM 1312 C CA . LEU A 1 166 ? -20.426 -4.123 42.329 1.00 98.12 166 LEU A CA 1
ATOM 1313 C C . LEU A 1 166 ? -21.058 -5.421 42.845 1.00 98.12 166 LEU A C 1
ATOM 1315 O O . LEU A 1 166 ? -22.023 -5.376 43.608 1.00 98.12 166 LEU A O 1
ATOM 1319 N N . LYS A 1 167 ? -20.520 -6.589 42.470 1.00 97.88 167 LYS A N 1
ATOM 1320 C CA . LYS A 1 167 ? -20.997 -7.882 42.982 1.00 97.88 167 LYS A CA 1
ATOM 1321 C C . LYS A 1 167 ? -20.825 -7.984 44.498 1.00 97.88 167 LYS A C 1
ATOM 1323 O O . LYS A 1 167 ? -21.770 -8.360 45.188 1.00 97.88 167 LYS A O 1
ATOM 1328 N N . THR A 1 168 ? -19.654 -7.613 45.012 1.00 97.44 168 THR A N 1
ATOM 1329 C CA . THR A 1 168 ? -19.384 -7.663 46.459 1.00 97.44 168 THR A CA 1
ATOM 1330 C C . THR A 1 168 ? -20.217 -6.642 47.238 1.00 97.44 168 THR A C 1
ATOM 1332 O O . THR A 1 168 ? -20.758 -6.967 48.295 1.00 97.44 168 THR A O 1
ATOM 1335 N N . GLU A 1 169 ? -20.402 -5.432 46.703 1.00 97.56 169 GLU A N 1
ATOM 1336 C CA . GLU A 1 169 ? -21.276 -4.420 47.306 1.00 97.56 169 GLU A CA 1
ATOM 1337 C C . GLU A 1 169 ? -22.745 -4.866 47.324 1.00 97.56 169 GLU A C 1
ATOM 1339 O O . GLU A 1 169 ? -23.411 -4.765 48.358 1.00 97.56 169 GLU A O 1
ATOM 1344 N N . LYS A 1 170 ? -23.235 -5.440 46.218 1.00 97.94 170 LYS A N 1
ATOM 1345 C CA . LYS A 1 170 ? -24.586 -6.004 46.138 1.00 97.94 170 LYS A CA 1
ATOM 1346 C C . LYS A 1 170 ? -24.803 -7.091 47.191 1.00 97.94 170 LYS A C 1
ATOM 1348 O O . LYS A 1 170 ? -25.802 -7.042 47.905 1.00 97.94 170 LYS A O 1
ATOM 1353 N N . GLU A 1 171 ? -23.885 -8.053 47.301 1.00 97.38 171 GLU A N 1
ATOM 1354 C CA . GLU A 1 171 ? -23.969 -9.137 48.291 1.00 97.38 171 GLU A CA 1
ATOM 1355 C C . GLU A 1 171 ? -23.999 -8.581 49.725 1.00 97.38 171 GLU A C 1
ATOM 1357 O O . GLU A 1 171 ? -24.825 -8.999 50.539 1.00 97.38 171 GLU A O 1
ATOM 1362 N N . LYS A 1 172 ? -23.170 -7.571 50.021 1.00 97.25 172 LYS A N 1
ATOM 1363 C CA . LYS A 1 172 ? -23.152 -6.888 51.322 1.00 97.25 172 LYS A CA 1
ATOM 1364 C C . LYS A 1 172 ? -24.491 -6.217 51.649 1.00 97.25 172 LYS A C 1
ATOM 1366 O O . LYS A 1 172 ? -24.991 -6.377 52.763 1.00 97.25 172 LYS A O 1
ATOM 1371 N N . ILE A 1 173 ? -25.074 -5.480 50.701 1.00 96.81 173 ILE A N 1
ATOM 1372 C CA . ILE A 1 173 ? -26.371 -4.806 50.888 1.00 96.81 173 ILE A CA 1
ATOM 1373 C C . ILE A 1 173 ? -27.494 -5.834 51.065 1.00 96.81 173 ILE A C 1
ATOM 1375 O O . ILE A 1 173 ? -28.351 -5.669 51.931 1.00 96.81 173 ILE A O 1
ATOM 1379 N N . GLU A 1 174 ? -27.483 -6.922 50.296 1.00 95.94 174 GLU A N 1
ATOM 1380 C CA . GLU A 1 174 ? -28.502 -7.969 50.385 1.00 95.94 174 GLU A CA 1
ATOM 1381 C C . GLU A 1 174 ? -28.496 -8.667 51.758 1.00 95.94 174 GLU A C 1
ATOM 1383 O O . GLU A 1 174 ? -29.559 -8.940 52.321 1.00 95.94 174 GLU A O 1
ATOM 1388 N N . VAL A 1 175 ? -27.313 -8.899 52.337 1.00 95.88 175 VAL A N 1
ATOM 1389 C CA . VAL A 1 175 ? -27.175 -9.417 53.709 1.00 95.88 175 VAL A CA 1
ATOM 1390 C C . VAL A 1 175 ? -27.752 -8.433 54.732 1.00 95.88 175 VAL A C 1
ATOM 1392 O O . VAL A 1 175 ? -28.513 -8.846 55.609 1.00 95.88 175 VAL A O 1
ATOM 1395 N N . GLN A 1 176 ? -27.451 -7.136 54.609 1.00 95.00 176 GLN A N 1
ATOM 1396 C CA . GLN A 1 176 ? -27.988 -6.106 55.509 1.00 95.00 176 GLN A CA 1
ATOM 1397 C C . GLN A 1 176 ? -29.516 -5.991 55.413 1.00 95.00 176 GLN A C 1
ATOM 1399 O O . GLN A 1 176 ? -30.194 -5.924 56.437 1.00 95.00 176 GLN A O 1
ATOM 1404 N N . ALA A 1 177 ? -30.075 -6.034 54.202 1.00 93.69 177 ALA A N 1
ATOM 1405 C CA . ALA A 1 177 ? -31.518 -5.981 53.982 1.00 93.69 177 ALA A CA 1
ATOM 1406 C C . ALA A 1 177 ? -32.244 -7.186 54.604 1.00 93.69 177 ALA A C 1
ATOM 1408 O O . ALA A 1 177 ? -33.262 -7.014 55.277 1.00 93.69 177 ALA A O 1
ATOM 1409 N N . LYS A 1 178 ? -31.698 -8.401 54.445 1.00 92.69 178 LYS A N 1
ATOM 1410 C CA . LYS A 1 178 ? -32.244 -9.619 55.070 1.00 92.69 178 LYS A CA 1
ATOM 1411 C C . LY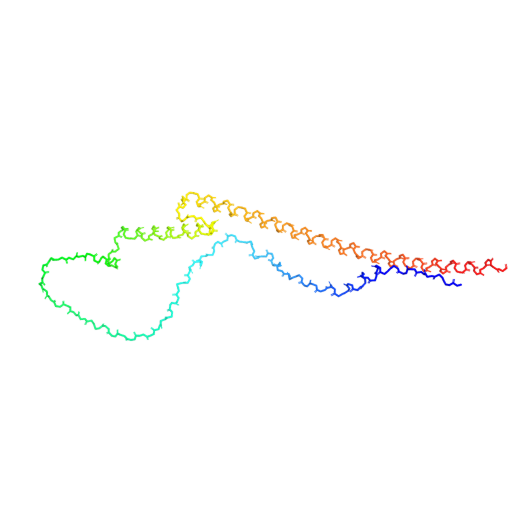S A 1 178 ? -32.235 -9.518 56.598 1.00 92.69 178 LYS A C 1
ATOM 1413 O O . LYS A 1 178 ? -33.251 -9.823 57.228 1.00 92.69 178 LYS A O 1
ATOM 1418 N N . ALA A 1 179 ? -31.141 -9.027 57.183 1.00 91.75 179 ALA A N 1
ATOM 1419 C CA . ALA A 1 179 ? -31.026 -8.827 58.627 1.00 91.75 179 ALA A CA 1
ATOM 1420 C C . ALA A 1 179 ? -32.080 -7.837 59.160 1.00 91.75 179 ALA A C 1
ATOM 1422 O O . ALA A 1 179 ? -32.794 -8.156 60.109 1.00 91.75 179 ALA A O 1
ATOM 1423 N N . LEU A 1 180 ? -32.247 -6.686 58.498 1.00 90.06 180 LEU A N 1
ATOM 1424 C CA . LEU A 1 180 ? -33.239 -5.673 58.881 1.00 90.06 180 LEU A CA 1
ATOM 1425 C C . LEU A 1 180 ? -34.684 -6.176 58.739 1.00 90.06 180 LEU A C 1
ATOM 1427 O O . LEU A 1 180 ? -35.497 -5.962 59.635 1.00 90.06 180 LEU A O 1
ATOM 1431 N N . SER A 1 181 ? -34.999 -6.897 57.657 1.00 85.44 181 SER A N 1
ATOM 1432 C CA . SER A 1 181 ? -36.341 -7.466 57.446 1.00 85.44 181 SER A CA 1
ATOM 1433 C C . SER A 1 181 ? -36.731 -8.523 58.487 1.00 85.44 181 SER A C 1
ATOM 1435 O O . SER A 1 181 ? -37.912 -8.712 58.757 1.00 85.44 181 SER A O 1
ATOM 1437 N N . SER A 1 182 ? -35.745 -9.179 59.109 1.00 79.31 182 SER A N 1
ATOM 1438 C CA . SER A 1 182 ? -35.976 -10.162 60.174 1.00 79.31 182 SER A CA 1
ATOM 1439 C C . SER A 1 182 ? -36.213 -9.507 61.543 1.00 79.31 182 SER A C 1
ATOM 1441 O O . SER A 1 182 ? -36.801 -10.135 62.416 1.00 79.31 182 SER A O 1
ATOM 1443 N N . GLN A 1 183 ? -35.780 -8.254 61.744 1.00 68.25 183 GLN A N 1
ATOM 1444 C CA . GLN A 1 183 ? -35.956 -7.513 63.003 1.00 68.25 183 GLN A CA 1
ATOM 1445 C C . GLN A 1 183 ? -37.275 -6.729 63.098 1.00 68.25 183 GLN A C 1
ATOM 1447 O O . GLN A 1 183 ? -37.706 -6.445 64.210 1.00 68.25 183 GLN A O 1
ATOM 1452 N N . SER A 1 184 ? -37.925 -6.370 61.982 1.00 60.31 184 SER A N 1
ATOM 1453 C CA . SER A 1 184 ? -39.164 -5.565 61.999 1.00 60.31 184 SER A CA 1
ATOM 1454 C C . SER A 1 184 ? -40.464 -6.384 61.936 1.00 60.31 184 SER A C 1
ATOM 1456 O O . SER A 1 184 ? -41.531 -5.803 61.749 1.00 60.31 184 SER A O 1
ATOM 1458 N N . GLY A 1 185 ? -40.384 -7.715 62.014 1.00 55.56 185 GLY A N 1
ATOM 1459 C CA . GLY A 1 185 ? -41.527 -8.636 61.939 1.00 55.56 185 GLY A CA 1
ATOM 1460 C C . GLY A 1 185 ? -41.941 -9.267 63.276 1.00 55.56 185 GLY A C 1
ATOM 1461 O O . GLY A 1 185 ? -42.588 -10.312 63.250 1.00 55.56 185 GLY A O 1
ATOM 1462 N N . GLY A 1 186 ? -41.526 -8.687 64.409 1.00 44.41 186 GLY A N 1
ATOM 1463 C CA . GLY A 1 186 ? -41.858 -9.136 65.769 1.00 44.41 186 GLY A CA 1
ATOM 1464 C C . GLY A 1 186 ? -42.861 -8.232 66.468 1.00 44.41 186 GLY A C 1
ATOM 1465 O O . GLY A 1 186 ? -42.824 -7.010 66.202 1.00 44.41 186 GLY A O 1
#